Protein AF-A0AAV5ISS2-F1 (afdb_monomer_lite)

Secondary structure (DSSP, 8-state):
--HHHHHHHHHHHHHHHHSGGGS--S--------------PPPP---------PPP----------PPPPPPPPPPPPPPPPPPPPPP-PPPPPPPPPPPPPPPPPPPPP--SSSSHHHHHHHHHHHHHHHH-SB-TT-SGGG--SS-GGGSTTEEEEE-SSSS--EEEEEEE-TT---B-TT--SHHHHTT-TT--EEE--S-B-------

Sequence (212 aa):
MGAFSFFFASFLLFISLNFHPVLCREAADRGGDEVMSTEREAIEIINGGGDTSRAPSPNYPGGCQCTTPPPPPKPTCPPPPPPPPPPKPTCPPPPPPPPPPPPPPPPPPPCSKFENKLLERDYHTIQGFAKKIERDPYGYRKTWTGTNICKYRGFTCEKLPDKTKLNALAAIDFNGANFEGKDLRLDDFLEKLSELAIFHANSNKFTGIDNL

Organism: NCBI:txid152421

Structure (mmCIF, N/CA/C/O backbone):
data_AF-A0AAV5ISS2-F1
#
_entry.id   AF-A0AAV5ISS2-F1
#
loop_
_atom_site.group_PDB
_atom_site.id
_atom_site.type_symbol
_atom_site.label_atom_id
_atom_site.label_alt_id
_atom_site.label_comp_id
_atom_site.label_asym_id
_atom_site.label_entity_id
_atom_site.label_seq_id
_atom_site.pdbx_PDB_ins_code
_atom_site.Cartn_x
_atom_site.Cartn_y
_atom_site.Cartn_z
_atom_site.occupancy
_atom_site.B_iso_or_equiv
_atom_site.auth_seq_id
_atom_site.auth_comp_id
_atom_site.auth_asym_id
_atom_site.auth_atom_id
_atom_site.pdbx_PDB_model_num
ATOM 1 N N . MET A 1 1 ? 51.714 -31.575 -5.208 1.00 58.47 1 MET A N 1
ATOM 2 C CA . MET A 1 1 ? 50.748 -30.546 -4.757 1.00 58.47 1 MET A CA 1
ATOM 3 C C . MET A 1 1 ? 49.316 -30.971 -5.113 1.00 58.47 1 MET A C 1
ATOM 5 O O . MET A 1 1 ? 48.645 -30.276 -5.854 1.00 58.47 1 MET A O 1
ATOM 9 N N . GLY A 1 2 ? 48.858 -32.137 -4.635 1.00 56.97 2 GLY A N 1
ATOM 10 C CA . GLY A 1 2 ? 47.557 -32.703 -5.041 1.00 56.97 2 GLY A CA 1
ATOM 11 C C . GLY A 1 2 ? 46.695 -33.225 -3.890 1.00 56.97 2 GLY A C 1
ATOM 12 O O . GLY A 1 2 ? 45.483 -33.217 -4.005 1.00 56.97 2 GLY A O 1
ATOM 13 N N . ALA A 1 3 ? 47.279 -33.606 -2.749 1.00 55.50 3 ALA A N 1
ATOM 14 C CA . ALA A 1 3 ? 46.511 -34.201 -1.652 1.00 55.50 3 ALA A CA 1
ATOM 15 C C . ALA A 1 3 ? 45.716 -33.177 -0.815 1.00 55.50 3 ALA A C 1
ATOM 17 O O . ALA A 1 3 ? 44.627 -33.490 -0.355 1.00 55.50 3 ALA A O 1
ATOM 18 N N . PHE A 1 4 ? 46.198 -31.936 -0.665 1.00 55.72 4 PHE A N 1
ATOM 19 C CA . PHE A 1 4 ? 45.531 -30.913 0.162 1.00 55.72 4 PHE A CA 1
ATOM 20 C C . PHE A 1 4 ? 44.205 -30.392 -0.422 1.00 55.72 4 PHE A C 1
ATOM 22 O O . PHE A 1 4 ? 43.355 -29.918 0.326 1.00 55.72 4 PHE A O 1
ATOM 29 N N . SER A 1 5 ? 43.996 -30.509 -1.737 1.00 59.00 5 SER A N 1
ATOM 30 C CA . SER A 1 5 ? 42.776 -30.027 -2.400 1.00 59.00 5 SER A CA 1
ATOM 31 C C . SER A 1 5 ? 41.599 -31.005 -2.254 1.00 59.00 5 SER A C 1
ATOM 33 O O . SER A 1 5 ? 40.460 -30.573 -2.084 1.00 59.00 5 SER A O 1
ATOM 35 N N . PHE A 1 6 ? 41.867 -32.316 -2.205 1.00 57.81 6 PHE A N 1
ATOM 36 C CA . PHE A 1 6 ? 40.818 -33.330 -2.043 1.00 57.81 6 PHE A CA 1
ATOM 37 C C . PHE A 1 6 ? 40.210 -33.348 -0.636 1.00 57.81 6 PHE A C 1
ATOM 39 O O . PHE A 1 6 ? 39.004 -33.549 -0.498 1.00 57.81 6 PHE A O 1
ATOM 46 N N . PHE A 1 7 ? 41.002 -33.070 0.406 1.00 58.16 7 PHE A N 1
ATOM 47 C CA . PHE A 1 7 ? 40.474 -32.973 1.771 1.00 58.16 7 PHE A CA 1
ATOM 48 C C . PHE A 1 7 ? 39.546 -31.767 1.951 1.00 58.16 7 PHE A C 1
ATOM 50 O O . PHE A 1 7 ? 38.541 -31.877 2.647 1.00 58.16 7 PHE A O 1
ATOM 57 N N . PHE A 1 8 ? 39.822 -30.647 1.276 1.00 65.44 8 PHE A N 1
ATOM 58 C CA . PHE A 1 8 ? 38.996 -29.442 1.371 1.00 65.44 8 PHE A CA 1
ATOM 59 C C . PHE A 1 8 ? 37.653 -29.598 0.641 1.00 65.44 8 PHE A C 1
ATOM 61 O O . PHE A 1 8 ? 36.611 -29.232 1.178 1.00 65.44 8 PHE A O 1
ATOM 68 N N . ALA A 1 9 ? 37.657 -30.210 -0.549 1.00 65.88 9 ALA A N 1
ATOM 69 C CA . ALA A 1 9 ? 36.431 -30.490 -1.299 1.00 65.88 9 ALA A CA 1
ATOM 70 C C . ALA A 1 9 ? 35.535 -31.520 -0.586 1.00 65.88 9 ALA A C 1
ATOM 72 O O . ALA A 1 9 ? 34.318 -31.349 -0.529 1.00 65.88 9 ALA A O 1
ATOM 73 N N . SER A 1 10 ? 36.141 -32.552 0.014 1.00 65.75 10 SER A N 1
ATOM 74 C CA . SER A 1 10 ? 35.421 -33.566 0.792 1.00 65.75 10 SER A CA 1
ATOM 75 C C . SER A 1 10 ? 34.831 -32.987 2.085 1.00 65.75 10 SER A C 1
ATOM 77 O O . SER A 1 10 ? 33.678 -33.258 2.411 1.00 65.75 10 SER A O 1
ATOM 79 N N . PHE A 1 11 ? 35.568 -32.109 2.778 1.00 71.25 11 PHE A N 1
ATOM 80 C CA . PHE A 1 11 ? 35.097 -31.429 3.988 1.00 71.25 11 PHE A CA 1
ATOM 81 C C . PHE A 1 11 ? 33.920 -30.476 3.715 1.00 71.25 11 PHE A C 1
ATOM 83 O O . PHE A 1 11 ? 32.952 -30.470 4.472 1.00 71.25 11 PHE A O 1
ATOM 90 N N . LEU A 1 12 ? 33.948 -29.729 2.604 1.00 68.12 12 LEU A N 1
ATOM 91 C CA . LEU A 1 12 ? 32.838 -28.851 2.209 1.00 68.12 12 LEU A CA 1
ATOM 92 C C . LEU A 1 12 ? 31.576 -29.639 1.821 1.00 68.12 12 LEU A C 1
ATOM 94 O O . LEU A 1 12 ? 30.483 -29.274 2.247 1.00 68.12 12 LEU A O 1
ATOM 98 N N . LEU A 1 13 ? 31.716 -30.761 1.104 1.00 65.81 13 LEU A N 1
ATOM 99 C CA . LEU A 1 13 ? 30.597 -31.668 0.813 1.00 65.81 13 LEU A CA 1
ATOM 100 C C . LEU A 1 13 ? 30.013 -32.297 2.086 1.00 65.81 13 LEU A C 1
ATOM 102 O O . LEU A 1 13 ? 28.795 -32.408 2.216 1.00 65.81 13 LEU A O 1
ATOM 106 N N . PHE A 1 14 ? 30.862 -32.654 3.054 1.00 70.44 14 PHE A N 1
ATOM 107 C CA . PHE A 1 14 ? 30.415 -33.180 4.344 1.00 70.44 14 PHE A CA 1
ATOM 108 C C . PHE A 1 14 ? 29.625 -32.139 5.149 1.00 70.44 14 PHE A C 1
ATOM 110 O O . PHE A 1 14 ? 28.605 -32.487 5.745 1.00 70.44 14 PHE A O 1
ATOM 117 N N . ILE A 1 15 ? 30.038 -30.865 5.132 1.00 66.81 15 ILE A N 1
ATOM 118 C CA . ILE A 1 15 ? 29.290 -29.779 5.784 1.00 66.81 15 ILE A CA 1
ATOM 119 C C . ILE A 1 15 ? 27.944 -29.552 5.082 1.00 66.81 15 ILE A C 1
ATOM 121 O O . ILE A 1 15 ? 26.914 -29.479 5.752 1.00 66.81 15 ILE A O 1
ATOM 125 N N . SER A 1 16 ? 27.914 -29.518 3.747 1.00 61.25 16 SER A N 1
ATOM 126 C CA . SER A 1 16 ? 26.675 -29.321 2.983 1.00 61.25 16 SER A CA 1
ATOM 127 C C . SER A 1 16 ? 25.665 -30.461 3.142 1.00 61.25 16 SER A C 1
ATOM 129 O O . SER A 1 16 ? 24.471 -30.189 3.119 1.00 61.25 16 SER A O 1
ATOM 131 N N . LEU A 1 17 ? 26.104 -31.709 3.341 1.00 64.88 17 LEU A N 1
ATOM 132 C CA . LEU A 1 17 ? 25.202 -32.857 3.514 1.00 64.88 17 LEU A CA 1
ATOM 133 C C . LEU A 1 17 ? 24.750 -33.074 4.969 1.00 64.88 17 LEU A C 1
ATOM 135 O O . LEU A 1 17 ? 23.643 -33.560 5.185 1.00 64.88 17 LEU A O 1
ATOM 139 N N . ASN A 1 18 ? 25.559 -32.693 5.966 1.00 66.06 18 ASN A N 1
ATOM 140 C CA . ASN A 1 18 ? 25.236 -32.924 7.383 1.00 66.06 18 ASN A CA 1
ATOM 141 C C . ASN A 1 18 ? 24.628 -31.705 8.100 1.00 66.06 18 ASN A C 1
ATOM 143 O O . ASN A 1 18 ? 23.938 -31.892 9.098 1.00 66.06 18 ASN A O 1
ATOM 147 N N . PHE A 1 19 ? 24.833 -30.472 7.610 1.00 58.28 19 PHE A N 1
ATOM 148 C CA . PHE A 1 19 ? 24.288 -29.257 8.244 1.00 58.28 19 PHE A CA 1
ATOM 149 C C . PHE A 1 19 ? 23.052 -28.663 7.542 1.00 58.28 19 PHE A C 1
ATOM 151 O O . PHE A 1 19 ? 22.417 -27.775 8.107 1.00 58.28 19 PHE A O 1
ATOM 158 N N . HIS A 1 20 ? 22.640 -29.167 6.370 1.00 53.16 20 HIS A N 1
ATOM 159 C CA . HIS A 1 20 ? 21.382 -28.742 5.729 1.00 53.16 20 HIS A CA 1
ATOM 160 C C . HIS A 1 20 ? 20.065 -29.295 6.316 1.00 53.16 20 HIS A C 1
ATOM 162 O O . HIS A 1 20 ? 19.043 -28.656 6.076 1.00 53.16 20 HIS A O 1
ATOM 168 N N . PRO A 1 21 ? 19.990 -30.395 7.099 1.00 51.97 21 PRO A N 1
ATOM 169 C CA . PRO A 1 21 ? 18.697 -30.827 7.630 1.00 51.97 21 PRO A CA 1
ATOM 170 C C . PRO A 1 21 ? 18.275 -30.063 8.899 1.00 51.97 21 PRO A C 1
ATOM 172 O O . PRO A 1 21 ? 17.206 -30.336 9.435 1.00 51.97 21 PRO A O 1
ATOM 175 N N . VAL A 1 22 ? 19.071 -29.101 9.389 1.00 52.81 22 VAL A N 1
ATOM 176 C CA . VAL A 1 22 ? 18.795 -28.385 10.653 1.00 52.81 22 VAL A CA 1
ATOM 177 C C . VAL A 1 22 ? 17.954 -27.111 10.459 1.00 52.81 22 VAL A C 1
ATOM 179 O O . VAL A 1 22 ? 17.371 -26.623 11.419 1.00 52.81 22 VAL A O 1
ATOM 182 N N . LEU A 1 23 ? 17.792 -26.602 9.231 1.00 51.31 23 LEU A N 1
ATOM 183 C CA . LEU A 1 23 ? 16.931 -25.434 8.957 1.00 51.31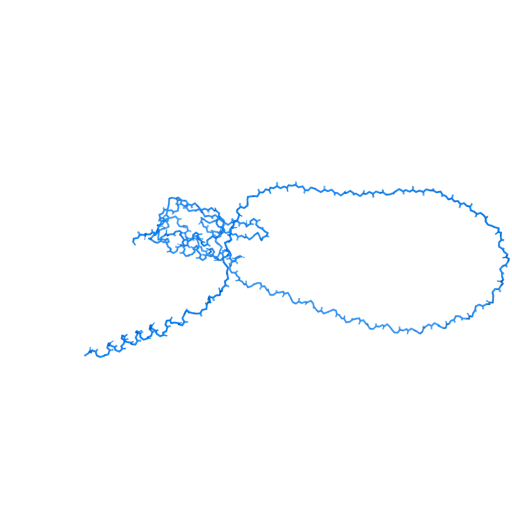 23 LEU A CA 1
ATOM 184 C C . LEU A 1 23 ? 15.532 -25.784 8.420 1.00 51.31 23 LEU A C 1
ATOM 186 O O . LEU A 1 23 ? 14.742 -24.883 8.151 1.00 51.31 23 LEU A O 1
ATOM 190 N N . CYS A 1 24 ? 15.182 -27.069 8.314 1.00 53.53 24 CYS A N 1
ATOM 191 C CA . CYS A 1 24 ? 13.845 -27.500 7.897 1.00 53.53 24 CYS A CA 1
ATOM 192 C C . CYS A 1 24 ? 13.215 -28.467 8.907 1.00 53.53 24 CYS A C 1
ATOM 194 O O . CYS A 1 24 ? 13.082 -29.659 8.628 1.00 53.53 24 CYS A O 1
ATOM 196 N N . ARG A 1 25 ? 12.788 -27.960 10.073 1.00 46.19 25 ARG A N 1
ATOM 197 C CA . ARG A 1 25 ? 11.718 -28.599 10.859 1.00 46.19 25 ARG A CA 1
ATOM 198 C C . ARG A 1 25 ? 11.093 -27.663 11.900 1.00 46.19 25 ARG A C 1
ATOM 200 O O . ARG A 1 25 ? 11.656 -27.489 12.966 1.00 46.19 25 ARG A O 1
ATOM 207 N N . GLU A 1 26 ? 9.932 -27.110 11.548 1.00 38.94 26 GLU A N 1
ATOM 208 C CA . GLU A 1 26 ? 8.733 -26.801 12.365 1.00 38.94 26 GLU A CA 1
ATOM 209 C C . GLU A 1 26 ? 7.842 -25.897 11.484 1.00 38.94 26 GLU A C 1
ATOM 211 O O . GLU A 1 26 ? 8.312 -24.881 10.995 1.00 38.94 26 GLU A O 1
ATOM 216 N N . ALA A 1 27 ? 6.593 -26.188 11.128 1.00 38.41 27 ALA A N 1
ATOM 217 C CA . ALA A 1 27 ? 5.666 -27.234 11.518 1.00 38.41 27 ALA A CA 1
ATOM 218 C C . ALA A 1 27 ? 4.758 -27.567 10.316 1.00 38.41 27 ALA A C 1
ATOM 220 O O . ALA A 1 27 ? 4.212 -26.673 9.676 1.00 38.41 27 ALA A O 1
ATOM 221 N N . ALA A 1 28 ? 4.586 -28.857 10.027 1.00 43.19 28 ALA A N 1
ATOM 222 C CA . ALA A 1 28 ? 3.391 -29.339 9.351 1.00 43.19 28 ALA A CA 1
ATOM 223 C C . ALA A 1 28 ? 2.385 -29.655 10.460 1.00 43.19 28 ALA A C 1
ATOM 225 O O . ALA A 1 28 ? 2.498 -30.704 11.096 1.00 43.19 28 ALA A O 1
ATOM 226 N N . ASP A 1 29 ? 1.459 -28.734 10.722 1.00 34.91 29 ASP A N 1
ATOM 227 C CA . ASP A 1 29 ? 0.248 -29.045 11.474 1.00 34.91 29 ASP A CA 1
ATOM 228 C C . ASP A 1 29 ? -0.949 -29.077 10.526 1.00 34.91 29 ASP A C 1
ATOM 230 O O . ASP A 1 29 ? -1.061 -28.297 9.580 1.00 34.91 29 ASP A O 1
ATOM 234 N N . ARG A 1 30 ? -1.789 -30.079 10.755 1.00 46.88 30 ARG A N 1
ATOM 235 C CA . ARG A 1 30 ? -2.971 -30.413 9.973 1.00 46.88 30 ARG A CA 1
ATOM 236 C C . ARG A 1 30 ? -4.045 -29.357 10.192 1.00 46.88 30 ARG A C 1
ATOM 238 O O . ARG A 1 30 ? -4.368 -29.059 11.335 1.00 46.88 30 ARG A O 1
ATOM 245 N N . GLY A 1 31 ? -4.743 -28.968 9.131 1.00 35.03 31 GLY A N 1
ATOM 246 C CA . GLY A 1 31 ? -6.093 -28.442 9.304 1.00 35.03 31 GLY A CA 1
ATOM 247 C C . GLY A 1 31 ? -6.616 -27.642 8.129 1.00 35.03 31 GLY A C 1
ATOM 248 O O . GLY A 1 31 ? -6.282 -26.476 8.012 1.00 35.03 31 GLY A O 1
ATOM 249 N N . GLY A 1 32 ? -7.484 -28.281 7.341 1.00 36.09 32 GLY A N 1
ATOM 250 C CA . GLY A 1 32 ? -8.638 -27.643 6.706 1.00 36.09 32 GLY A CA 1
ATOM 251 C C . GLY A 1 32 ? -8.367 -26.716 5.526 1.00 36.09 32 GLY A C 1
ATOM 252 O O . GLY A 1 32 ? -7.914 -25.592 5.695 1.00 36.09 32 GLY A O 1
ATOM 253 N N . ASP A 1 33 ? -8.782 -27.166 4.341 1.00 44.94 33 ASP A N 1
ATOM 254 C CA . ASP A 1 33 ? -9.336 -26.273 3.324 1.00 44.94 33 ASP A CA 1
ATOM 255 C C . ASP A 1 33 ? -10.364 -25.343 3.983 1.00 44.94 33 ASP A C 1
ATOM 257 O O . ASP A 1 33 ? -11.455 -25.775 4.355 1.00 44.94 33 ASP A O 1
ATOM 261 N N . GLU A 1 34 ? -10.033 -24.065 4.102 1.00 43.44 34 GLU A N 1
ATOM 262 C CA . GLU A 1 34 ? -11.036 -23.016 4.191 1.00 43.44 34 GLU A CA 1
ATOM 263 C C . GLU A 1 34 ? -10.790 -22.088 3.010 1.00 43.44 34 GLU A C 1
ATOM 265 O O . GLU A 1 34 ? -10.044 -21.110 3.061 1.00 43.44 34 GLU A O 1
ATOM 270 N N . VAL A 1 35 ? -11.401 -22.467 1.888 1.00 44.59 35 VAL A N 1
ATOM 271 C CA . VAL A 1 35 ? -11.701 -21.546 0.800 1.00 44.59 35 VAL A CA 1
ATOM 272 C C . VAL A 1 35 ? -12.549 -20.443 1.421 1.00 44.59 35 VAL A C 1
ATOM 274 O O . VAL A 1 35 ? -13.769 -20.563 1.527 1.00 44.59 35 VAL A O 1
ATOM 277 N N . MET A 1 36 ? -11.902 -19.368 1.868 1.00 42.19 36 MET A N 1
ATOM 278 C CA . MET A 1 36 ? -12.593 -18.124 2.157 1.00 42.19 36 MET A CA 1
ATOM 279 C C . MET A 1 36 ? -13.025 -17.544 0.818 1.00 42.19 36 MET A C 1
ATOM 281 O O . MET A 1 36 ? -12.330 -16.751 0.187 1.00 42.19 36 MET A O 1
ATOM 285 N N . SER A 1 37 ? -14.176 -18.028 0.356 1.00 45.44 37 SER A N 1
ATOM 286 C CA . SER A 1 37 ? -14.992 -17.362 -0.642 1.00 45.44 37 SER A CA 1
ATOM 287 C C . SER A 1 37 ? -15.332 -15.993 -0.068 1.00 45.44 37 SER A C 1
ATOM 289 O O . SER A 1 37 ? -16.239 -15.858 0.751 1.00 45.44 37 SER A O 1
ATOM 291 N N . THR A 1 38 ? -14.546 -14.980 -0.421 1.00 44.00 38 THR A N 1
ATOM 292 C CA . THR A 1 38 ? -14.888 -13.593 -0.128 1.00 44.00 38 THR A CA 1
ATOM 293 C C . THR A 1 38 ? -16.068 -13.234 -1.024 1.00 44.00 38 THR A C 1
ATOM 295 O O . THR A 1 38 ? -15.890 -12.747 -2.142 1.00 44.00 38 THR A O 1
ATOM 298 N N . GLU A 1 39 ? -17.282 -13.538 -0.565 1.00 57.16 39 GLU A N 1
ATOM 299 C CA . GLU A 1 39 ? -18.504 -13.006 -1.157 1.00 57.16 39 GLU A CA 1
ATOM 300 C C . GLU A 1 39 ? -18.407 -11.479 -1.132 1.00 57.16 39 GLU A C 1
ATOM 302 O O . GLU A 1 39 ? -18.360 -10.829 -0.086 1.00 57.16 39 GLU A O 1
ATOM 307 N N . ARG A 1 40 ? -18.274 -10.902 -2.328 1.00 55.94 40 ARG A N 1
ATOM 308 C CA . ARG A 1 40 ? -18.302 -9.460 -2.546 1.00 55.94 40 ARG A CA 1
ATOM 309 C C . ARG A 1 40 ? -19.756 -9.008 -2.465 1.00 55.94 40 ARG A C 1
ATOM 311 O O . ARG A 1 40 ? -20.434 -8.936 -3.484 1.00 55.94 40 ARG A O 1
ATOM 318 N N . GLU A 1 41 ? -20.219 -8.707 -1.262 1.00 55.97 41 GLU A N 1
ATOM 319 C CA . GLU A 1 41 ? -21.540 -8.120 -1.036 1.00 55.97 41 GLU A CA 1
ATOM 320 C C . GLU A 1 41 ? -21.504 -6.609 -1.329 1.00 55.97 41 GLU A C 1
ATOM 322 O O . GLU A 1 41 ? -20.739 -5.848 -0.728 1.00 55.97 41 GLU A O 1
ATOM 327 N N . ALA A 1 42 ? -22.320 -6.169 -2.290 1.00 48.97 42 ALA A N 1
ATOM 328 C CA . ALA A 1 42 ? -22.551 -4.757 -2.581 1.00 48.97 42 ALA A CA 1
ATOM 329 C C . ALA A 1 42 ? -23.570 -4.171 -1.584 1.00 48.97 42 ALA A C 1
ATOM 331 O O . ALA A 1 42 ? -24.541 -4.823 -1.218 1.00 48.97 42 ALA A O 1
ATOM 332 N N . ILE A 1 43 ? -23.347 -2.931 -1.137 1.00 60.66 43 ILE A N 1
ATOM 333 C CA . ILE A 1 43 ? -24.106 -2.296 -0.046 1.00 60.66 43 ILE A CA 1
ATOM 334 C C . ILE A 1 43 ? -25.513 -1.866 -0.495 1.00 60.66 43 ILE A C 1
ATOM 336 O O . ILE A 1 43 ? -25.656 -1.091 -1.440 1.00 60.66 43 ILE A O 1
ATOM 340 N N . GLU A 1 44 ? -26.527 -2.263 0.280 1.00 50.22 44 GLU A N 1
ATOM 341 C CA . GLU A 1 44 ? -27.891 -1.721 0.261 1.00 50.22 44 GLU A CA 1
ATOM 342 C C . GLU A 1 44 ? -28.091 -0.780 1.473 1.00 50.22 44 GLU A C 1
ATOM 344 O O . GLU A 1 44 ? -27.716 -1.112 2.600 1.00 50.22 44 GLU A O 1
ATOM 349 N N . ILE A 1 45 ? -28.634 0.427 1.263 1.00 47.91 45 ILE A N 1
ATOM 350 C CA . ILE A 1 45 ? -28.833 1.444 2.317 1.00 47.91 45 ILE A CA 1
ATOM 351 C C . ILE A 1 45 ? -30.323 1.530 2.666 1.00 47.91 45 ILE A C 1
ATOM 353 O O . ILE A 1 45 ? -31.126 1.907 1.814 1.00 47.91 45 ILE A O 1
ATOM 357 N N . ILE A 1 46 ? -30.685 1.280 3.931 1.00 54.28 46 ILE A N 1
ATOM 358 C CA . ILE A 1 46 ? -32.042 1.510 4.458 1.00 54.28 46 ILE A CA 1
ATOM 359 C C . ILE A 1 46 ? -31.981 2.483 5.646 1.00 54.28 46 ILE A C 1
ATOM 361 O O . ILE A 1 46 ? -31.343 2.214 6.661 1.00 54.28 46 ILE A O 1
ATOM 365 N N . ASN A 1 47 ? -32.672 3.619 5.511 1.00 56.28 47 ASN A N 1
ATOM 366 C CA . ASN A 1 47 ? -32.921 4.605 6.567 1.00 56.28 47 ASN A CA 1
ATOM 367 C C . ASN A 1 47 ? -34.278 4.344 7.255 1.00 56.28 47 ASN A C 1
ATOM 369 O O . ASN A 1 47 ? -35.275 4.133 6.570 1.00 56.28 47 ASN A O 1
ATOM 373 N N . GLY A 1 48 ? -34.341 4.486 8.583 1.00 42.44 48 GLY A N 1
ATOM 374 C CA . GLY A 1 48 ? -35.581 4.627 9.374 1.00 42.44 48 GLY A CA 1
ATOM 375 C C . GLY A 1 48 ? -35.280 4.450 10.870 1.00 42.44 48 GLY A C 1
ATOM 376 O O . GLY A 1 48 ? -34.605 3.498 11.233 1.00 42.44 48 GLY A O 1
ATOM 377 N N . GLY A 1 49 ? -35.629 5.329 11.814 1.00 43.75 49 GLY A N 1
ATOM 378 C CA . GLY A 1 49 ? -36.767 6.250 11.914 1.00 43.75 49 GLY A CA 1
ATOM 379 C C . GLY A 1 49 ? -37.663 5.764 13.068 1.00 43.75 49 GLY A C 1
ATOM 380 O O . GLY A 1 49 ? -38.293 4.725 12.927 1.00 43.75 49 GLY A O 1
ATOM 381 N N . GLY A 1 50 ? -37.635 6.440 14.226 1.00 52.81 50 GLY A N 1
ATOM 382 C CA . GLY A 1 50 ? -38.234 5.968 15.489 1.00 52.81 50 GLY A CA 1
ATOM 383 C C . GLY A 1 50 ? -39.699 6.351 15.736 1.00 52.81 50 GLY A C 1
ATOM 384 O O . GLY A 1 50 ? -40.271 7.130 14.983 1.00 52.81 50 GLY A O 1
ATOM 385 N N . ASP A 1 51 ? -40.270 5.847 16.838 1.00 42.03 51 ASP A N 1
ATOM 386 C CA . ASP A 1 51 ? -41.501 6.363 17.458 1.00 42.03 51 ASP A CA 1
ATOM 387 C C . ASP A 1 51 ? -41.550 5.983 18.955 1.00 42.03 51 ASP A C 1
ATOM 389 O O . ASP A 1 51 ? -41.301 4.839 19.341 1.00 42.03 51 ASP A O 1
ATOM 393 N N . THR A 1 52 ? -41.850 6.964 19.806 1.00 53.00 52 THR A N 1
ATOM 394 C CA . THR A 1 52 ? -42.117 6.810 21.239 1.00 53.00 52 THR A CA 1
ATOM 395 C C . THR A 1 52 ? -43.535 7.292 21.504 1.00 53.00 52 THR A C 1
ATOM 397 O O . THR A 1 52 ? -43.788 8.494 21.456 1.00 53.00 52 THR A O 1
ATOM 400 N N . SER A 1 53 ? -44.440 6.388 21.870 1.00 48.44 53 SER A N 1
ATOM 401 C CA . SER A 1 53 ? -45.807 6.750 22.251 1.00 48.44 53 SER A CA 1
ATOM 402 C C . SER A 1 53 ? -46.180 6.134 23.606 1.00 48.44 53 SER A C 1
ATOM 404 O O . SER A 1 53 ? -46.157 4.920 23.790 1.00 48.44 53 SER A O 1
ATOM 406 N N . ARG A 1 54 ? -46.498 7.006 24.576 1.00 51.47 54 ARG A N 1
ATOM 407 C CA . ARG A 1 54 ? -46.929 6.715 25.957 1.00 51.47 54 ARG A CA 1
ATOM 408 C C . ARG A 1 54 ? -48.442 6.929 26.068 1.00 51.47 54 ARG A C 1
ATOM 410 O O . ARG A 1 54 ? -48.927 7.985 25.678 1.00 51.47 54 ARG A O 1
ATOM 417 N N . ALA A 1 55 ? -49.171 5.971 26.641 1.00 43.81 55 ALA A N 1
ATOM 418 C CA . ALA A 1 55 ? -50.617 6.067 26.885 1.00 43.81 55 ALA A CA 1
ATOM 419 C C . ALA A 1 55 ? -50.943 6.483 28.344 1.00 43.81 55 ALA A C 1
ATOM 421 O O . ALA A 1 55 ? -50.212 6.073 29.253 1.00 43.81 55 ALA A O 1
ATOM 422 N N . PRO A 1 56 ? -52.022 7.255 28.607 1.00 52.72 56 PRO A N 1
ATOM 423 C CA . PRO A 1 56 ? -52.511 7.555 29.958 1.00 52.72 56 PRO A CA 1
ATOM 424 C C . PRO A 1 56 ? -53.747 6.716 30.355 1.00 52.72 56 PRO A C 1
ATOM 426 O O . PRO A 1 56 ? -54.489 6.248 29.494 1.00 52.72 56 PRO A O 1
ATOM 429 N N . SER A 1 57 ? -53.990 6.563 31.666 1.00 44.69 57 SER A N 1
ATOM 430 C CA . SER A 1 57 ? -55.137 5.828 32.242 1.00 44.69 57 SER A CA 1
ATOM 431 C C . SER A 1 57 ? -56.120 6.764 32.983 1.00 44.69 57 SER A C 1
ATOM 433 O O . SER A 1 57 ? -55.652 7.752 33.560 1.00 44.69 57 SER A O 1
ATOM 435 N N . PRO A 1 58 ? -57.448 6.497 32.994 1.00 52.78 58 PRO A N 1
ATOM 436 C CA . PRO A 1 58 ? -58.477 7.428 33.466 1.00 52.78 58 PRO A CA 1
ATOM 437 C C . PRO A 1 58 ? -58.927 7.220 34.927 1.00 52.78 58 PRO A C 1
ATOM 439 O O . PRO A 1 58 ? -58.721 6.177 35.542 1.00 52.78 58 PRO A O 1
ATOM 442 N N . ASN A 1 59 ? -59.587 8.259 35.442 1.00 49.88 59 ASN A N 1
ATOM 443 C CA . ASN A 1 59 ? -60.060 8.475 36.813 1.00 49.88 59 ASN A CA 1
ATOM 444 C C . ASN A 1 59 ? -61.522 7.998 37.003 1.00 49.88 59 ASN A C 1
ATOM 446 O O . ASN A 1 59 ? -62.327 8.177 36.090 1.00 49.88 59 ASN A O 1
ATOM 450 N N . TYR A 1 60 ? -61.894 7.481 38.184 1.00 46.47 60 TYR A N 1
ATOM 451 C CA . TYR A 1 60 ? -63.288 7.153 38.547 1.00 46.47 60 TYR A CA 1
ATOM 452 C C . TYR A 1 60 ? -63.679 7.734 39.923 1.00 46.47 60 TYR A C 1
ATOM 454 O O . TYR A 1 60 ? -62.900 7.607 40.868 1.00 46.47 60 TYR A O 1
ATOM 462 N N . PRO A 1 61 ? -64.883 8.332 40.067 1.00 52.12 61 PRO A N 1
ATOM 463 C CA . PRO A 1 61 ? -65.407 8.853 41.329 1.00 52.12 61 PRO A CA 1
ATOM 464 C C . PRO A 1 61 ? -66.506 7.962 41.944 1.00 52.12 61 PRO A C 1
ATOM 466 O O . PRO A 1 61 ? -67.178 7.211 41.241 1.00 52.12 61 PRO A O 1
ATOM 469 N N . GLY A 1 62 ? -66.779 8.165 43.239 1.00 44.75 62 GLY A N 1
ATOM 470 C CA . GLY A 1 62 ? -68.087 7.874 43.849 1.00 44.75 62 GLY A CA 1
ATOM 471 C C . GLY A 1 62 ? -68.055 6.899 45.025 1.00 44.75 62 GLY A C 1
ATOM 472 O O . GLY A 1 62 ? -67.740 5.727 44.863 1.00 44.75 62 GLY A O 1
ATOM 473 N N . GLY A 1 63 ? -68.398 7.402 46.214 1.00 50.31 63 GLY A N 1
ATOM 474 C CA . GLY A 1 63 ? -68.415 6.667 47.479 1.00 50.31 63 GLY A CA 1
ATOM 475 C C . GLY A 1 63 ? -69.770 6.055 47.844 1.00 50.31 63 GLY A C 1
ATOM 476 O O . GLY A 1 63 ? -70.788 6.310 47.208 1.00 50.31 63 GLY A O 1
ATOM 477 N N . CYS A 1 64 ? -69.773 5.279 48.928 1.00 42.00 64 CYS A N 1
ATOM 478 C CA . CYS A 1 64 ? -70.962 4.804 49.636 1.00 42.00 64 CYS A CA 1
ATOM 479 C C . CYS A 1 64 ? -70.729 4.996 51.143 1.00 42.00 64 CYS A C 1
ATOM 481 O O . CYS A 1 64 ? -69.732 4.517 51.683 1.00 42.00 64 CYS A O 1
ATOM 483 N N . GLN A 1 65 ? -71.619 5.737 51.807 1.00 48.50 65 GLN A N 1
ATOM 484 C CA . GLN A 1 65 ? -71.596 5.964 53.253 1.00 48.50 65 GLN A CA 1
ATOM 485 C C . GLN A 1 65 ? -72.514 4.955 53.951 1.00 48.50 65 GLN A C 1
ATOM 487 O O . GLN A 1 65 ? -73.701 4.888 53.644 1.00 48.50 65 GLN A O 1
ATOM 492 N N . CYS A 1 66 ? -71.980 4.228 54.932 1.00 43.81 66 CYS A N 1
ATOM 493 C CA . CYS A 1 66 ? -72.756 3.451 55.896 1.00 43.81 66 CYS A CA 1
ATOM 494 C C . CYS A 1 66 ? -72.593 4.099 57.275 1.00 43.81 66 CYS A C 1
ATOM 496 O O . CYS A 1 66 ? -71.473 4.242 57.761 1.00 43.81 66 CYS A O 1
ATOM 498 N N . THR A 1 67 ? -73.693 4.496 57.914 1.00 48.91 67 THR A N 1
ATOM 499 C CA . THR A 1 67 ? -73.692 4.980 59.302 1.00 48.91 67 THR A CA 1
ATOM 500 C C . THR A 1 67 ? -73.925 3.814 60.260 1.00 48.91 67 THR A C 1
ATOM 502 O O . THR A 1 67 ? -74.938 3.125 60.151 1.00 48.91 67 THR A O 1
ATOM 505 N N . THR A 1 68 ? -73.014 3.604 61.211 1.00 52.47 68 THR A N 1
ATOM 506 C CA . THR A 1 68 ? -73.138 2.612 62.295 1.00 52.47 68 THR A CA 1
ATOM 507 C C . THR A 1 68 ? -73.569 3.262 63.622 1.00 52.47 68 THR A C 1
ATOM 509 O O . THR A 1 68 ? -73.273 4.440 63.830 1.00 52.47 68 THR A O 1
ATOM 512 N N . PRO A 1 69 ? -74.242 2.526 64.536 1.00 59.81 69 PRO A N 1
ATOM 513 C CA . PRO A 1 69 ? -74.755 3.056 65.806 1.00 59.81 69 PRO A CA 1
ATOM 514 C C . PRO A 1 69 ? -73.635 3.352 66.824 1.00 59.81 69 PRO A C 1
ATOM 516 O O . PRO A 1 69 ? -72.515 2.859 66.657 1.00 59.81 69 PRO A O 1
ATOM 519 N N . PRO A 1 70 ? -73.909 4.136 67.890 1.00 65.19 70 PRO A N 1
ATOM 520 C CA . PRO A 1 70 ? -72.877 4.566 68.827 1.00 65.19 70 PRO A CA 1
ATOM 521 C C . PRO A 1 70 ? -72.354 3.403 69.691 1.00 65.19 70 PRO A C 1
ATOM 523 O O . PRO A 1 70 ? -73.144 2.570 70.147 1.00 65.19 70 PRO A O 1
ATOM 526 N N . PRO A 1 71 ? -71.033 3.340 69.943 1.00 66.25 71 PRO A N 1
ATOM 527 C CA . PRO A 1 71 ? -70.428 2.277 70.733 1.00 66.25 71 PRO A CA 1
ATOM 528 C C . PRO A 1 71 ? -70.664 2.467 72.245 1.00 66.25 71 PRO A C 1
ATOM 530 O O . PRO A 1 71 ? -70.812 3.599 72.713 1.00 66.25 71 PRO A O 1
ATOM 533 N N . PRO A 1 72 ? -70.661 1.371 73.027 1.00 66.62 72 PRO A N 1
ATOM 534 C CA . PRO A 1 72 ? -70.806 1.422 74.480 1.00 66.62 72 PRO A CA 1
ATOM 535 C C . PRO A 1 72 ? -69.586 2.067 75.172 1.00 66.62 72 PRO A C 1
ATOM 537 O O . PRO A 1 72 ? -68.502 2.137 74.580 1.00 66.62 72 PRO A O 1
ATOM 540 N N . PRO A 1 73 ? -69.725 2.520 76.437 1.00 69.31 73 PRO A N 1
ATOM 541 C CA . PRO A 1 73 ? -68.647 3.184 77.166 1.00 69.31 73 PRO A CA 1
ATOM 542 C C . PRO A 1 73 ? -67.437 2.266 77.357 1.00 69.31 73 PRO A C 1
ATOM 544 O O . PRO A 1 73 ? -67.564 1.107 77.754 1.00 69.31 73 PRO A O 1
ATOM 547 N N . LYS A 1 74 ? -66.249 2.806 77.078 1.00 67.12 74 LYS A N 1
ATOM 548 C CA . LYS A 1 74 ? -64.981 2.076 77.132 1.00 67.12 74 LYS A CA 1
ATOM 549 C C . LYS A 1 74 ? -64.566 1.821 78.595 1.00 67.12 74 LYS A C 1
ATOM 551 O O . LYS A 1 74 ? -64.582 2.772 79.378 1.00 67.12 74 LYS A O 1
ATOM 556 N N . PRO A 1 75 ? -64.148 0.598 78.972 1.00 70.12 75 PRO A N 1
ATOM 557 C CA . PRO A 1 75 ? -63.569 0.337 80.288 1.00 70.12 75 PRO A CA 1
ATOM 558 C C . PRO A 1 75 ? -62.295 1.162 80.495 1.00 70.12 75 PRO A C 1
ATOM 560 O O . PRO A 1 75 ? -61.491 1.314 79.570 1.00 70.12 75 PRO A O 1
ATOM 563 N N . THR A 1 76 ? -62.091 1.684 81.702 1.00 70.19 76 THR A N 1
ATOM 564 C CA . THR A 1 76 ? -60.860 2.387 82.074 1.00 70.19 76 THR A CA 1
ATOM 565 C C . THR A 1 76 ? -59.708 1.395 82.210 1.00 70.19 76 THR A C 1
ATOM 567 O O . THR A 1 76 ? -59.742 0.476 83.026 1.00 70.19 76 THR A O 1
ATOM 570 N N . CYS A 1 77 ? -58.676 1.578 81.385 1.00 63.81 77 CYS A N 1
ATOM 571 C CA . CYS A 1 77 ? -57.454 0.785 81.455 1.00 63.81 77 CYS A CA 1
ATOM 572 C C . CYS A 1 77 ? -56.657 1.130 82.727 1.00 63.81 77 CYS A C 1
ATOM 574 O O . CYS A 1 77 ? -56.603 2.305 83.102 1.00 63.81 77 CYS A O 1
ATOM 576 N N . PRO A 1 78 ? -55.985 0.153 83.363 1.00 75.62 78 PRO A N 1
ATOM 577 C CA . PRO A 1 78 ? -54.990 0.447 84.387 1.00 75.62 78 PRO A CA 1
ATOM 578 C C . PRO A 1 78 ? -53.836 1.277 83.793 1.00 75.62 78 PRO A C 1
ATOM 580 O O . PRO A 1 78 ? -53.581 1.202 82.584 1.00 75.62 78 PRO A O 1
ATOM 583 N N . PRO A 1 79 ? -53.137 2.077 84.617 1.00 78.31 79 PRO A N 1
ATOM 584 C CA . PRO A 1 79 ? -52.023 2.886 84.147 1.00 78.31 79 PRO A CA 1
ATOM 585 C C . PRO A 1 79 ? -50.910 1.995 83.570 1.00 78.31 79 PRO A C 1
ATOM 587 O O . PRO A 1 79 ? -50.653 0.911 84.104 1.00 78.31 79 PRO A O 1
ATOM 590 N N . PRO A 1 80 ? -50.250 2.425 82.480 1.00 76.94 80 PRO A N 1
ATOM 591 C CA . PRO A 1 80 ? -49.170 1.659 81.879 1.00 76.94 80 PRO A CA 1
ATOM 592 C C . PRO A 1 80 ? -47.979 1.550 82.846 1.00 76.94 80 PRO A C 1
ATOM 594 O O . PRO A 1 80 ? -47.744 2.465 83.642 1.00 76.94 80 PRO A O 1
ATOM 597 N N . PRO A 1 81 ? -47.207 0.452 82.779 1.00 79.06 81 PRO A N 1
ATOM 598 C CA . PRO A 1 81 ? -45.969 0.338 83.534 1.00 79.06 81 PRO A CA 1
ATOM 599 C C . PRO A 1 81 ? -44.981 1.443 83.119 1.00 79.06 81 PRO A C 1
ATOM 601 O O . PRO A 1 81 ? -45.037 1.927 81.982 1.00 79.06 81 PRO A O 1
ATOM 604 N N . PRO A 1 82 ? -44.070 1.850 84.019 1.00 81.56 82 PRO A N 1
ATOM 605 C CA . PRO A 1 82 ? -43.061 2.848 83.698 1.00 81.56 82 PRO A CA 1
ATOM 606 C C . PRO A 1 82 ? -42.193 2.387 82.514 1.00 81.56 82 PRO A C 1
ATOM 608 O O . PRO A 1 82 ? -41.922 1.188 82.379 1.00 81.56 82 PRO A O 1
ATOM 611 N N . PRO A 1 83 ? -41.755 3.318 81.648 1.00 80.94 83 PRO A N 1
ATOM 612 C CA . PRO A 1 83 ? -40.931 2.979 80.500 1.00 80.94 83 PRO A CA 1
ATOM 613 C C . PRO A 1 83 ? -39.591 2.375 80.948 1.00 80.94 83 PRO A C 1
ATOM 615 O O . PRO A 1 83 ? -39.056 2.763 81.993 1.00 80.94 83 PRO A O 1
ATOM 618 N N . PRO A 1 84 ? -39.027 1.437 80.167 1.00 80.81 84 PRO A N 1
ATOM 619 C CA . PRO A 1 84 ? -37.706 0.901 80.449 1.00 80.81 84 PRO A CA 1
ATOM 620 C C . PRO A 1 84 ? -36.652 2.021 80.402 1.00 80.81 84 PRO A C 1
ATOM 622 O O . PRO A 1 84 ? -36.819 3.000 79.666 1.00 80.81 84 PRO A O 1
ATOM 625 N N . PRO A 1 85 ? -35.555 1.891 81.169 1.00 81.25 85 PRO A N 1
ATOM 626 C CA . PRO A 1 85 ? -34.465 2.853 81.125 1.00 81.25 85 PRO A CA 1
ATOM 627 C C . PRO A 1 85 ? -33.887 2.954 79.703 1.00 81.25 85 PRO A C 1
ATOM 629 O O . PRO A 1 85 ? -33.872 1.956 78.973 1.00 81.25 85 PRO A O 1
ATOM 632 N N . PRO A 1 86 ? -33.404 4.142 79.297 1.00 81.00 86 PRO A N 1
ATOM 633 C CA . PRO A 1 86 ? -32.852 4.339 77.966 1.00 81.00 86 PRO A CA 1
ATOM 634 C C . PRO A 1 86 ? -31.672 3.384 77.716 1.00 81.00 86 PRO A C 1
ATOM 636 O O . PRO A 1 86 ? -30.883 3.130 78.636 1.00 81.00 86 PRO A O 1
ATOM 639 N N . PRO A 1 87 ? -31.521 2.860 76.484 1.00 78.00 87 PRO A N 1
ATOM 640 C CA . PRO A 1 87 ? -30.363 2.057 76.120 1.00 78.00 87 PRO A CA 1
ATOM 641 C C . PRO A 1 87 ? -29.080 2.841 76.396 1.00 78.00 87 PRO A C 1
ATOM 643 O O . PRO A 1 87 ? -29.000 4.039 76.112 1.00 78.00 87 PRO A O 1
ATOM 646 N N . LYS A 1 88 ? -28.056 2.169 76.932 1.00 78.25 88 LYS A N 1
ATOM 647 C CA . LYS A 1 88 ? -26.722 2.772 77.039 1.00 78.25 88 LYS A CA 1
ATOM 648 C C . LYS A 1 88 ? -26.253 3.192 75.636 1.00 78.25 88 LYS A C 1
ATOM 650 O O . LYS A 1 88 ? -26.456 2.410 74.705 1.00 78.25 88 LYS A O 1
ATOM 655 N N . PRO A 1 89 ? -25.607 4.362 75.472 1.00 78.50 89 PRO A N 1
ATOM 656 C CA . PRO A 1 89 ? -25.029 4.753 74.194 1.00 78.50 89 PRO A CA 1
ATOM 657 C C . PRO A 1 89 ? -24.046 3.676 73.732 1.00 78.50 89 PRO A C 1
ATOM 659 O O . PRO A 1 89 ? -23.034 3.425 74.387 1.00 78.50 89 PRO A O 1
ATOM 662 N N . THR A 1 90 ? -24.362 2.999 72.633 1.00 75.62 90 THR A N 1
ATOM 663 C CA . THR A 1 90 ? -23.419 2.095 71.980 1.00 75.62 90 THR A CA 1
ATOM 664 C C . THR A 1 90 ? -22.380 2.940 71.265 1.00 75.62 90 THR A C 1
ATOM 666 O O . THR A 1 90 ? -22.738 3.856 70.521 1.00 75.62 90 THR A O 1
ATOM 669 N N . CYS A 1 91 ? -21.099 2.644 71.485 1.00 74.81 91 CYS A N 1
ATOM 670 C CA . CYS A 1 91 ? -20.018 3.279 70.744 1.00 74.81 91 CYS A CA 1
ATOM 671 C C . CYS A 1 91 ? -20.268 3.127 69.233 1.00 74.81 91 CYS A C 1
ATOM 673 O O . CYS A 1 91 ? -20.668 2.040 68.800 1.00 74.81 91 CYS A O 1
ATOM 675 N N . PRO A 1 92 ? -20.047 4.179 68.428 1.00 82.38 92 PRO A N 1
ATOM 676 C CA . PRO A 1 92 ? -20.138 4.047 66.985 1.00 82.38 92 PRO A CA 1
ATOM 677 C C . PRO A 1 92 ? -19.114 3.004 66.506 1.00 82.38 92 PRO A C 1
ATOM 679 O O . PRO A 1 92 ? -17.995 2.963 67.032 1.00 82.38 92 PRO A O 1
ATOM 682 N N . PRO A 1 93 ? -19.478 2.146 65.539 1.00 83.44 93 PRO A N 1
ATOM 683 C CA . PRO A 1 93 ? -18.526 1.222 64.943 1.00 83.44 93 PRO A CA 1
ATOM 684 C C . PRO A 1 93 ? -17.378 2.003 64.282 1.00 83.44 93 PRO A C 1
ATOM 686 O O . PRO A 1 93 ? -17.582 3.138 63.835 1.00 83.44 93 PRO A O 1
ATOM 689 N N . PRO A 1 94 ? -16.168 1.421 64.207 1.00 86.00 94 PRO A N 1
ATOM 690 C CA . PRO A 1 94 ? -15.064 2.044 63.495 1.00 86.00 94 PRO A CA 1
ATOM 691 C C . PRO A 1 94 ? -15.429 2.250 62.015 1.00 86.00 94 PRO A C 1
ATOM 693 O O . PRO A 1 94 ? -16.182 1.448 61.450 1.00 86.00 94 PRO A O 1
ATOM 696 N N . PRO A 1 95 ? -14.909 3.309 61.370 1.00 87.50 95 PRO A N 1
ATOM 697 C CA . PRO A 1 95 ? -15.127 3.526 59.949 1.00 87.50 95 PRO A CA 1
ATOM 698 C C . PRO A 1 95 ? -14.570 2.347 59.131 1.00 87.50 95 PRO A C 1
ATOM 700 O O . PRO A 1 95 ? -13.565 1.745 59.525 1.00 87.50 95 PRO A O 1
ATOM 703 N N . PRO A 1 96 ? -15.206 2.004 57.997 1.00 88.69 96 PRO A N 1
ATOM 704 C CA . PRO A 1 96 ? -14.696 0.968 57.110 1.00 88.69 96 PRO A CA 1
ATOM 705 C C . PRO A 1 96 ? -13.300 1.345 56.585 1.00 88.69 96 PRO A C 1
ATOM 707 O O . PRO A 1 96 ? -12.991 2.534 56.450 1.00 88.69 96 PRO A O 1
ATOM 710 N N . PRO A 1 97 ? -12.450 0.351 56.270 1.00 89.50 97 PRO A N 1
ATOM 711 C CA . PRO A 1 97 ? -11.162 0.613 55.647 1.00 89.50 97 PRO A CA 1
ATOM 712 C C . PRO A 1 97 ? -11.351 1.327 54.297 1.00 89.50 97 PRO A C 1
ATOM 714 O O . PRO A 1 97 ? -12.370 1.124 53.628 1.00 89.50 97 PRO A O 1
ATOM 717 N N . PRO A 1 98 ? -10.381 2.158 53.877 1.00 90.56 98 PRO A N 1
ATOM 718 C CA . PRO A 1 98 ? -10.431 2.805 52.575 1.00 90.56 98 PRO A CA 1
ATOM 719 C C . PRO A 1 98 ? -10.468 1.757 51.449 1.00 90.56 98 PRO A C 1
ATOM 721 O O . PRO A 1 98 ? -9.891 0.674 51.597 1.00 90.56 98 PRO A O 1
ATOM 724 N N . PRO A 1 99 ? -11.132 2.060 50.318 1.00 90.25 99 PRO A N 1
ATOM 725 C CA . PRO A 1 99 ? -11.133 1.173 49.165 1.00 90.25 99 PRO A CA 1
ATOM 726 C C . PRO A 1 99 ? -9.700 0.952 48.65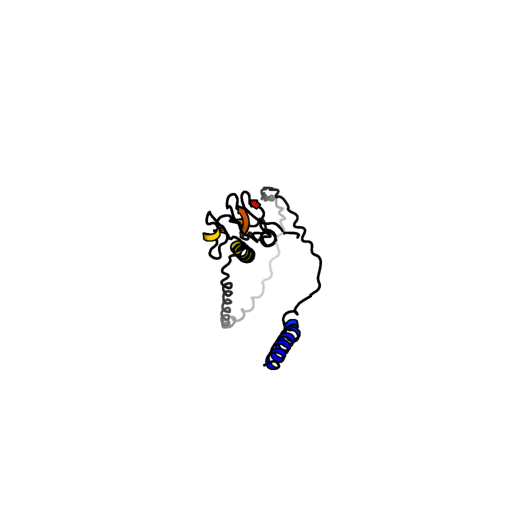4 1.00 90.25 99 PRO A C 1
ATOM 728 O O . PRO A 1 99 ? -8.858 1.849 48.775 1.00 90.25 99 PRO A O 1
ATOM 731 N N . PRO A 1 100 ? -9.406 -0.225 48.073 1.00 90.81 100 PRO A N 1
ATOM 732 C CA . PRO A 1 100 ? -8.114 -0.471 47.454 1.00 90.81 100 PRO A CA 1
ATOM 733 C C . PRO A 1 100 ? -7.858 0.549 46.332 1.00 90.81 100 PRO A C 1
ATOM 735 O O . PRO A 1 100 ? -8.808 1.009 45.688 1.00 90.81 100 PRO A O 1
ATOM 738 N N . PRO A 1 101 ? -6.588 0.909 46.080 1.00 91.25 101 PRO A N 1
ATOM 739 C CA . PRO A 1 101 ? -6.249 1.786 44.971 1.00 91.25 101 PRO A CA 1
ATOM 740 C C . PRO A 1 101 ? -6.711 1.167 43.641 1.00 91.25 101 PRO A C 1
ATOM 742 O O . PRO A 1 101 ? -6.699 -0.061 43.497 1.00 91.25 101 PRO A O 1
ATOM 745 N N . PRO A 1 102 ? -7.115 1.994 42.661 1.00 91.12 102 PRO A N 1
ATOM 746 C CA . PRO A 1 102 ? -7.460 1.503 41.337 1.00 91.12 102 PRO A CA 1
ATOM 747 C C . PRO A 1 102 ? -6.266 0.760 40.716 1.00 91.12 102 PRO A C 1
ATOM 749 O O . PRO A 1 102 ? -5.113 1.126 40.975 1.00 91.12 102 PRO A O 1
ATOM 752 N N . PRO A 1 103 ? -6.517 -0.279 39.898 1.00 90.75 103 PRO A N 1
ATOM 753 C CA . PRO A 1 103 ? -5.451 -0.965 39.185 1.00 90.75 103 PRO A CA 1
ATOM 754 C C . PRO A 1 103 ? -4.677 0.029 38.303 1.00 90.75 103 PRO A C 1
ATOM 756 O O . PRO A 1 103 ? -5.269 0.985 37.790 1.00 90.75 103 PRO A O 1
ATOM 759 N N . PRO A 1 104 ? -3.361 -0.176 38.117 1.00 88.50 104 PRO A N 1
ATOM 760 C CA . PRO A 1 104 ? -2.579 0.658 37.219 1.00 88.50 104 PRO A CA 1
ATOM 761 C C . PRO A 1 104 ? -3.155 0.595 35.794 1.00 88.50 104 PRO A C 1
ATOM 763 O O . PRO A 1 104 ? -3.676 -0.450 35.389 1.00 88.50 104 PRO A O 1
ATOM 766 N N . PRO A 1 105 ? -3.073 1.695 35.022 1.00 86.81 105 PRO A N 1
ATOM 767 C CA . PRO A 1 105 ? -3.494 1.688 33.630 1.00 86.81 105 PRO A CA 1
ATOM 768 C C . PRO A 1 105 ? -2.712 0.622 32.845 1.00 86.81 105 PRO A C 1
ATOM 770 O O . PRO A 1 105 ? -1.540 0.373 33.152 1.00 86.81 105 PRO A O 1
ATOM 773 N N . PRO A 1 106 ? -3.335 -0.017 31.838 1.00 83.88 106 PRO A N 1
ATOM 774 C CA . PRO A 1 106 ? -2.642 -0.977 30.993 1.00 83.88 106 PRO A CA 1
ATOM 775 C C . PRO A 1 106 ? -1.420 -0.317 30.331 1.00 83.88 106 PRO A C 1
ATOM 777 O O . PRO A 1 106 ? -1.469 0.876 30.008 1.00 83.88 106 PRO A O 1
ATOM 780 N N . PRO A 1 107 ? -0.320 -1.065 30.129 1.00 81.31 107 PRO A N 1
ATOM 781 C CA . PRO A 1 107 ? 0.850 -0.539 29.445 1.00 81.31 107 PRO A CA 1
ATOM 782 C C . PRO A 1 107 ? 0.459 -0.040 28.045 1.00 81.31 107 PRO A C 1
ATOM 784 O O . PRO A 1 107 ? -0.396 -0.656 27.397 1.00 81.31 107 PRO A O 1
ATOM 787 N N . PRO A 1 108 ? 1.059 1.065 27.563 1.00 75.31 108 PRO A N 1
ATOM 788 C CA . PRO A 1 108 ? 0.821 1.532 26.205 1.00 75.31 108 PRO A CA 1
ATOM 789 C C . PRO A 1 108 ? 1.151 0.404 25.216 1.00 75.31 108 PRO A C 1
ATOM 791 O O . PRO A 1 108 ? 2.102 -0.351 25.457 1.00 75.31 108 PRO A O 1
ATOM 794 N N . PRO A 1 109 ? 0.383 0.257 24.120 1.00 70.44 109 PRO A N 1
ATOM 795 C CA . PRO A 1 109 ? 0.695 -0.738 23.106 1.00 70.44 109 PRO A CA 1
ATOM 796 C C . PRO A 1 109 ? 2.144 -0.547 22.631 1.00 70.44 109 PRO A C 1
ATOM 798 O O . PRO A 1 109 ? 2.625 0.593 22.592 1.00 70.44 109 PRO A O 1
ATOM 801 N N . PRO A 1 110 ? 2.860 -1.636 22.288 1.00 62.72 110 PRO A N 1
ATOM 802 C CA . PRO A 1 110 ? 4.210 -1.528 21.753 1.00 62.72 110 PRO A CA 1
ATOM 803 C C . PRO A 1 110 ? 4.209 -0.535 20.591 1.00 62.72 110 PRO A C 1
ATOM 805 O O . PRO A 1 110 ? 3.261 -0.517 19.805 1.00 62.72 110 PRO A O 1
ATOM 808 N N . CYS A 1 111 ? 5.253 0.295 20.498 1.00 58.94 111 CYS A N 1
ATOM 809 C CA . CYS A 1 111 ? 5.418 1.308 19.456 1.00 58.94 111 CYS A CA 1
ATOM 810 C C . CYS A 1 111 ? 5.569 0.654 18.070 1.00 58.94 111 CYS A C 1
ATOM 812 O O . CYS A 1 111 ? 6.657 0.629 17.493 1.00 58.94 111 CYS A O 1
ATOM 814 N N . SER A 1 112 ? 4.485 0.094 17.536 1.00 70.25 112 SER A N 1
ATOM 815 C CA . SER A 1 112 ? 4.383 -0.298 16.141 1.00 70.25 112 SER A CA 1
ATOM 816 C C . SER A 1 112 ? 4.549 0.963 15.307 1.00 70.25 112 SER A C 1
ATOM 818 O O . SER A 1 112 ? 3.855 1.959 15.512 1.00 70.25 112 SER A O 1
ATOM 820 N N . LYS A 1 113 ? 5.487 0.937 14.359 1.00 88.44 113 LYS A N 1
ATOM 821 C CA . LYS A 1 113 ? 5.672 2.041 13.406 1.00 88.44 113 LYS A CA 1
ATOM 822 C C . LYS A 1 113 ? 4.544 2.110 12.369 1.00 88.44 113 LYS A C 1
ATOM 824 O O . LYS A 1 113 ? 4.500 3.066 11.593 1.00 88.44 113 LYS A O 1
ATOM 829 N N . PHE A 1 114 ? 3.684 1.095 12.337 1.00 93.06 114 PHE A N 1
ATOM 830 C CA . PHE A 1 114 ? 2.561 0.956 11.422 1.00 93.06 114 PHE A CA 1
ATOM 831 C C . PHE A 1 114 ? 1.245 1.084 12.184 1.00 93.06 114 PHE A C 1
ATOM 833 O O . PHE A 1 114 ? 1.112 0.577 13.299 1.00 93.06 114 PHE A O 1
ATOM 840 N N . GLU A 1 115 ? 0.274 1.746 11.560 1.00 93.38 115 GLU A N 1
ATOM 841 C CA . GLU A 1 115 ? -1.063 1.961 12.124 1.00 93.38 115 GLU A CA 1
ATOM 842 C C . GLU A 1 115 ? -1.807 0.634 12.350 1.00 93.38 115 GLU A C 1
ATOM 844 O O . GLU A 1 115 ? -2.529 0.492 13.334 1.00 93.38 115 GLU A O 1
ATOM 849 N N . ASN A 1 116 ? -1.602 -0.358 11.480 1.00 94.25 116 ASN A N 1
ATOM 850 C CA . ASN A 1 116 ? -2.147 -1.705 11.626 1.00 94.25 116 ASN A CA 1
ATOM 851 C C . ASN A 1 116 ? -1.316 -2.733 10.826 1.00 94.25 116 ASN A C 1
ATOM 853 O O . ASN A 1 116 ? -0.451 -2.363 10.029 1.00 94.25 116 ASN A O 1
ATOM 857 N N . LYS A 1 117 ? -1.597 -4.028 11.034 1.00 95.06 117 LYS A N 1
ATOM 858 C CA . LYS A 1 117 ? -0.872 -5.144 10.395 1.00 95.06 117 LYS A CA 1
ATOM 859 C C . LYS A 1 117 ? -1.050 -5.219 8.872 1.00 95.06 117 LYS A C 1
ATOM 861 O O . LYS A 1 117 ? -0.166 -5.740 8.197 1.00 95.06 117 LYS A O 1
ATOM 866 N N . LEU A 1 118 ? -2.162 -4.714 8.329 1.00 96.12 118 LEU A N 1
ATOM 867 C CA . LEU A 1 118 ? -2.404 -4.699 6.880 1.00 96.12 118 LEU A CA 1
ATOM 868 C C . LEU A 1 118 ? -1.397 -3.761 6.212 1.00 96.12 118 LEU A C 1
ATOM 870 O O . LEU A 1 118 ? -0.656 -4.173 5.326 1.00 96.12 118 LEU A O 1
ATOM 874 N N . LEU A 1 119 ? -1.275 -2.538 6.734 1.00 97.12 119 LEU A N 1
ATOM 875 C CA . LEU A 1 119 ? -0.328 -1.548 6.216 1.00 97.12 119 LEU A CA 1
ATOM 876 C C . LEU A 1 119 ? 1.139 -1.959 6.418 1.00 97.12 119 LEU A C 1
ATOM 878 O O . LEU A 1 119 ? 1.991 -1.588 5.614 1.00 97.12 119 LEU A O 1
ATOM 882 N N . GLU A 1 120 ? 1.449 -2.739 7.458 1.00 96.88 120 GLU A N 1
ATOM 883 C CA . GLU A 1 120 ? 2.777 -3.341 7.642 1.00 96.88 120 GLU A CA 1
ATOM 884 C C . GLU A 1 120 ? 3.101 -4.363 6.539 1.00 96.88 120 GLU A C 1
ATOM 886 O O . GLU A 1 120 ? 4.153 -4.278 5.897 1.00 96.88 120 GLU A O 1
ATOM 891 N N . ARG A 1 121 ? 2.185 -5.299 6.259 1.00 97.00 121 ARG A N 1
ATOM 892 C CA . ARG A 1 121 ? 2.330 -6.260 5.153 1.00 97.00 121 ARG A CA 1
ATOM 893 C C . ARG A 1 121 ? 2.461 -5.543 3.809 1.00 97.00 121 ARG A C 1
ATOM 895 O O . ARG A 1 121 ? 3.348 -5.868 3.013 1.00 97.00 121 ARG A O 1
ATOM 902 N N . ASP A 1 122 ? 1.588 -4.575 3.559 1.00 98.12 122 ASP A N 1
ATOM 903 C CA . ASP A 1 122 ? 1.549 -3.837 2.300 1.00 98.12 122 ASP A CA 1
ATOM 904 C C . ASP A 1 122 ? 2.836 -3.025 2.120 1.00 98.12 122 ASP A C 1
ATOM 906 O O . ASP A 1 122 ? 3.421 -3.036 1.039 1.00 98.12 122 ASP A O 1
ATOM 910 N N . TYR A 1 123 ? 3.369 -2.422 3.189 1.00 98.19 123 TYR A N 1
ATOM 911 C CA . TYR A 1 123 ? 4.686 -1.786 3.174 1.00 98.19 123 TYR A CA 1
ATOM 912 C C . TYR A 1 123 ? 5.783 -2.743 2.703 1.00 98.19 123 TYR A C 1
ATOM 914 O O . TYR A 1 123 ? 6.526 -2.412 1.779 1.00 98.19 123 TYR A O 1
ATOM 922 N N . HIS A 1 124 ? 5.891 -3.937 3.289 1.00 97.69 124 HIS A N 1
ATOM 923 C CA . HIS A 1 124 ? 6.921 -4.898 2.884 1.00 97.69 124 HIS A CA 1
ATOM 924 C C . HIS A 1 124 ? 6.756 -5.353 1.430 1.00 97.69 124 HIS A C 1
ATOM 926 O O . HIS A 1 124 ? 7.748 -5.473 0.706 1.00 97.69 124 HIS A O 1
ATOM 932 N N . THR A 1 125 ? 5.511 -5.527 0.990 1.00 98.31 125 THR A N 1
ATOM 933 C CA . THR A 1 125 ? 5.157 -5.877 -0.390 1.00 98.31 125 THR A CA 1
ATOM 934 C C . THR A 1 125 ? 5.578 -4.776 -1.369 1.00 98.31 125 THR A C 1
ATOM 936 O O . THR A 1 125 ? 6.294 -5.043 -2.338 1.00 98.31 125 THR A O 1
ATOM 939 N N . ILE A 1 126 ? 5.241 -3.518 -1.071 1.00 98.44 126 ILE A N 1
ATOM 940 C CA . ILE A 1 126 ? 5.611 -2.340 -1.870 1.00 98.44 126 ILE A CA 1
ATOM 941 C C . ILE A 1 126 ? 7.125 -2.161 -1.925 1.00 98.44 126 ILE A C 1
ATOM 943 O O . ILE A 1 126 ? 7.679 -1.934 -2.997 1.00 98.44 126 ILE A O 1
ATOM 947 N N . GLN A 1 127 ? 7.818 -2.294 -0.795 1.00 98.19 127 GLN A N 1
ATOM 948 C CA . GLN A 1 127 ? 9.275 -2.169 -0.752 1.00 98.19 127 GLN A CA 1
ATOM 949 C C . GLN A 1 127 ? 9.971 -3.302 -1.520 1.00 98.19 127 GLN A C 1
ATOM 951 O O . GLN A 1 127 ? 11.018 -3.078 -2.128 1.00 98.19 127 GLN A O 1
ATOM 956 N N . GLY A 1 128 ? 9.402 -4.511 -1.529 1.00 97.56 128 GLY A N 1
ATOM 957 C CA . GLY A 1 128 ? 9.855 -5.610 -2.382 1.00 97.56 128 GLY A CA 1
ATOM 958 C C . GLY A 1 128 ? 9.722 -5.272 -3.867 1.00 97.56 128 GLY A C 1
ATOM 959 O O . GLY A 1 128 ? 10.698 -5.363 -4.610 1.00 97.56 128 GLY A O 1
ATOM 960 N N . PHE A 1 129 ? 8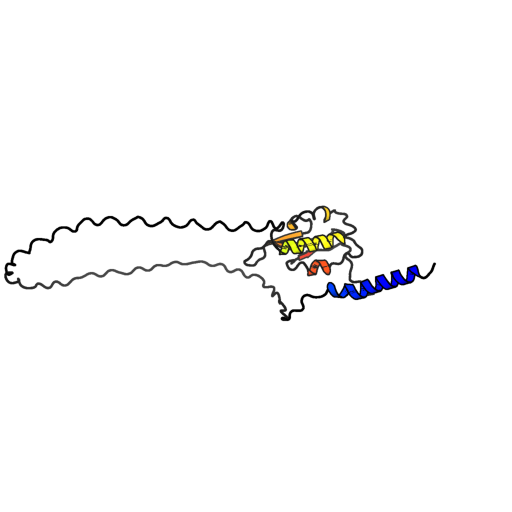.547 -4.796 -4.282 1.00 97.88 129 PHE A N 1
ATOM 961 C CA . PHE A 1 129 ? 8.279 -4.375 -5.658 1.00 97.88 129 PHE A CA 1
ATOM 962 C C . PHE A 1 129 ? 9.159 -3.197 -6.105 1.00 97.88 129 PHE A C 1
ATOM 964 O O . PHE A 1 129 ? 9.719 -3.210 -7.199 1.00 97.88 129 PHE A O 1
ATOM 971 N N . ALA A 1 130 ? 9.388 -2.218 -5.227 1.00 97.88 130 ALA A N 1
ATOM 972 C CA . ALA A 1 130 ? 10.228 -1.050 -5.495 1.00 97.88 130 ALA A CA 1
ATOM 973 C C . ALA A 1 130 ? 11.672 -1.400 -5.892 1.00 97.88 130 ALA A C 1
ATOM 975 O O . ALA A 1 130 ? 12.308 -0.646 -6.635 1.00 97.88 130 ALA A O 1
ATOM 976 N N . LYS A 1 131 ? 12.192 -2.531 -5.395 1.00 97.56 131 LYS A N 1
ATOM 977 C CA . LYS A 1 131 ? 13.531 -3.044 -5.730 1.00 97.56 131 LYS A CA 1
ATOM 978 C C . LYS A 1 131 ? 13.605 -3.613 -7.144 1.00 97.56 131 LYS A C 1
ATOM 980 O O . LYS A 1 131 ? 14.681 -3.596 -7.729 1.00 97.56 131 LYS A O 1
ATOM 985 N N . LYS A 1 132 ? 12.481 -4.096 -7.681 1.00 97.25 132 LYS A N 1
ATOM 986 C CA . LYS A 1 132 ? 12.378 -4.658 -9.035 1.00 97.25 132 LYS A CA 1
ATOM 987 C C . LYS A 1 132 ? 12.248 -3.572 -10.114 1.00 97.25 132 LYS A C 1
ATOM 989 O O . LYS A 1 132 ? 12.483 -3.843 -11.287 1.00 97.25 132 LYS A O 1
ATOM 994 N N . ILE A 1 133 ? 11.905 -2.336 -9.735 1.00 98.06 133 ILE A N 1
ATOM 995 C CA . ILE A 1 133 ? 11.831 -1.192 -10.655 1.00 98.06 133 ILE A CA 1
ATOM 996 C C . ILE A 1 133 ? 13.245 -0.652 -10.917 1.00 98.06 133 ILE A C 1
ATOM 998 O O . ILE A 1 133 ? 13.835 0.037 -10.079 1.00 98.06 133 ILE A O 1
ATOM 1002 N N . GLU A 1 134 ? 13.768 -0.916 -12.111 1.00 98.25 134 GLU A N 1
ATOM 1003 C CA . GLU A 1 134 ? 15.072 -0.425 -12.568 1.00 98.25 134 GLU A CA 1
ATOM 1004 C C . GLU A 1 134 ? 14.975 1.014 -13.091 1.00 98.25 134 GLU A C 1
ATOM 1006 O O . GLU A 1 134 ? 15.788 1.866 -12.721 1.00 98.25 134 GLU A O 1
ATOM 1011 N N . ARG A 1 135 ? 13.945 1.325 -13.895 1.00 98.25 135 ARG A N 1
ATOM 1012 C CA . ARG A 1 135 ? 13.643 2.695 -14.339 1.00 98.25 135 ARG A CA 1
ATOM 1013 C C . ARG A 1 135 ? 12.328 3.201 -13.766 1.00 98.25 135 ARG A C 1
ATOM 1015 O O . ARG A 1 135 ? 11.288 2.571 -13.894 1.00 98.25 135 ARG A O 1
ATOM 1022 N N . ASP A 1 136 ? 12.411 4.389 -13.176 1.00 98.31 136 ASP A N 1
ATOM 1023 C CA . ASP A 1 136 ? 11.301 5.173 -12.629 1.00 98.31 136 ASP A CA 1
ATOM 1024 C C . ASP A 1 136 ? 11.489 6.635 -13.077 1.00 98.31 136 ASP A C 1
ATOM 1026 O O . ASP A 1 136 ? 12.034 7.454 -12.328 1.00 98.31 136 ASP A O 1
ATOM 1030 N N . PRO A 1 137 ? 11.148 6.961 -14.336 1.00 98.19 137 PRO A N 1
ATOM 1031 C CA . PRO A 1 137 ? 11.464 8.260 -14.932 1.00 98.19 137 PRO A CA 1
ATOM 1032 C C . PRO A 1 137 ? 10.739 9.427 -14.252 1.00 98.19 137 PRO A C 1
ATOM 1034 O O . PRO A 1 137 ? 11.238 10.551 -14.268 1.00 98.19 137 PRO A O 1
ATOM 1037 N N . TYR A 1 138 ? 9.592 9.169 -13.621 1.00 98.06 138 TYR A N 1
ATOM 1038 C CA . TYR A 1 138 ? 8.779 10.193 -12.961 1.00 98.06 138 TYR A CA 1
ATOM 1039 C C . TYR A 1 138 ? 8.949 10.228 -11.439 1.00 98.06 138 TYR A C 1
ATOM 1041 O O . TYR A 1 138 ? 8.287 11.023 -10.769 1.00 98.06 138 TYR A O 1
ATOM 1049 N N . GLY A 1 139 ? 9.844 9.408 -10.884 1.00 97.75 139 GLY A N 1
ATOM 1050 C CA . GLY A 1 139 ? 10.259 9.464 -9.487 1.00 97.75 139 GLY A CA 1
ATOM 1051 C C . GLY A 1 139 ? 9.176 9.074 -8.482 1.00 97.75 139 GLY A C 1
ATOM 1052 O O . GLY A 1 139 ? 9.135 9.663 -7.402 1.00 97.75 139 GLY A O 1
ATOM 1053 N N . TYR A 1 140 ? 8.313 8.106 -8.799 1.00 98.44 140 TYR A N 1
ATOM 1054 C CA . TYR A 1 140 ? 7.329 7.579 -7.845 1.00 98.44 140 TYR A CA 1
ATOM 1055 C C . TYR A 1 140 ? 8.017 7.031 -6.591 1.00 98.44 140 TYR A C 1
ATOM 1057 O O . TYR A 1 140 ? 7.662 7.425 -5.479 1.00 98.44 140 TYR A O 1
ATOM 1065 N N . ARG A 1 141 ? 9.071 6.221 -6.752 1.00 97.44 141 ARG A N 1
ATOM 1066 C CA . ARG A 1 141 ? 9.790 5.570 -5.644 1.00 97.44 141 ARG A CA 1
ATOM 1067 C C . ARG A 1 141 ? 10.419 6.549 -4.665 1.00 97.44 141 ARG A C 1
ATOM 1069 O O . ARG A 1 141 ? 10.595 6.214 -3.501 1.00 97.44 141 ARG A O 1
ATOM 1076 N N . LYS A 1 142 ? 10.713 7.780 -5.096 1.00 97.69 142 LYS A N 1
ATOM 1077 C CA . LYS A 1 142 ? 11.224 8.834 -4.202 1.00 97.69 142 LYS A CA 1
ATOM 1078 C C . LYS A 1 142 ? 10.226 9.187 -3.098 1.00 97.69 142 LYS A C 1
ATOM 1080 O O . LYS A 1 142 ? 10.628 9.653 -2.039 1.00 97.69 142 LYS A O 1
ATOM 1085 N N . THR A 1 143 ? 8.937 8.956 -3.341 1.00 97.94 143 THR A N 1
ATOM 1086 C 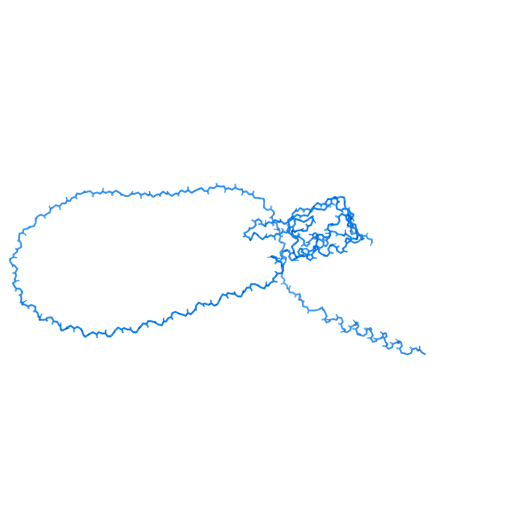CA . THR A 1 143 ? 7.872 9.170 -2.353 1.00 97.94 143 THR A CA 1
ATOM 1087 C C . THR A 1 143 ? 7.630 7.950 -1.464 1.00 97.94 143 THR A C 1
ATOM 1089 O O . THR A 1 143 ? 6.972 8.075 -0.437 1.00 97.94 143 THR A O 1
ATOM 1092 N N . TRP A 1 144 ? 8.180 6.782 -1.816 1.00 98.00 144 TRP A N 1
ATOM 1093 C CA . TRP A 1 144 ? 7.942 5.511 -1.128 1.00 98.00 144 TRP A CA 1
ATOM 1094 C C . TRP A 1 144 ? 8.881 5.341 0.073 1.00 98.00 144 TRP A C 1
ATOM 1096 O O . TRP A 1 144 ? 9.654 4.387 0.164 1.00 98.00 144 TRP A O 1
ATOM 1106 N N . THR A 1 145 ? 8.855 6.323 0.977 1.00 95.81 145 THR A N 1
ATOM 1107 C CA . THR A 1 145 ? 9.756 6.422 2.133 1.00 95.81 145 THR A CA 1
ATOM 1108 C C . THR A 1 145 ? 8.987 6.585 3.443 1.00 95.81 145 THR A C 1
ATOM 1110 O O . THR A 1 145 ? 7.939 7.224 3.500 1.00 95.81 145 THR A O 1
ATOM 1113 N N . GLY A 1 146 ? 9.513 6.002 4.524 1.00 95.44 146 GLY A N 1
ATOM 1114 C CA . GLY A 1 146 ? 8.824 5.952 5.819 1.00 95.44 146 GLY A CA 1
ATOM 1115 C C . GLY A 1 146 ? 7.705 4.906 5.858 1.00 95.44 146 GLY A C 1
ATOM 1116 O O . GLY A 1 146 ? 7.449 4.227 4.874 1.00 95.44 146 GLY A O 1
ATOM 1117 N N . THR A 1 147 ? 7.041 4.745 7.002 1.00 95.38 147 THR A N 1
ATOM 1118 C CA . THR A 1 147 ? 6.068 3.655 7.218 1.00 95.38 147 THR A CA 1
ATOM 1119 C C . THR A 1 147 ? 4.641 3.976 6.775 1.00 95.38 147 THR A C 1
ATOM 1121 O O . THR A 1 147 ? 3.801 3.083 6.725 1.00 95.38 147 THR A O 1
ATOM 1124 N N . ASN A 1 148 ? 4.349 5.233 6.429 1.00 96.06 148 ASN A N 1
ATOM 1125 C CA . ASN A 1 148 ? 3.021 5.641 5.976 1.00 96.06 148 ASN A CA 1
ATOM 1126 C C . ASN A 1 148 ? 2.894 5.484 4.454 1.00 96.06 148 ASN A C 1
ATOM 1128 O O . ASN A 1 148 ? 3.134 6.432 3.703 1.00 96.06 148 ASN A O 1
ATOM 1132 N N . ILE A 1 149 ? 2.493 4.288 4.020 1.00 97.75 149 ILE A N 1
ATOM 1133 C CA . ILE A 1 149 ? 2.309 3.962 2.598 1.00 97.75 149 ILE A CA 1
ATOM 1134 C C . ILE A 1 149 ? 1.197 4.780 1.932 1.00 97.75 149 ILE A C 1
ATOM 1136 O O . ILE A 1 149 ? 1.236 5.002 0.731 1.00 97.75 149 ILE A O 1
ATOM 1140 N N . CYS A 1 150 ? 0.240 5.306 2.698 1.00 97.38 150 CYS A N 1
ATOM 1141 C CA . CYS A 1 150 ? -0.862 6.110 2.166 1.00 97.38 150 CYS A CA 1
ATOM 1142 C C . CYS A 1 150 ? -0.403 7.487 1.658 1.00 97.38 150 CYS A C 1
ATOM 1144 O O . CYS A 1 150 ? -1.156 8.186 0.989 1.00 97.38 150 CYS A O 1
ATOM 1146 N N . LYS A 1 151 ? 0.834 7.893 1.978 1.00 97.94 151 LYS A N 1
ATOM 1147 C CA . LYS A 1 151 ? 1.480 9.095 1.425 1.00 97.94 151 LYS A CA 1
ATOM 1148 C C . LYS A 1 151 ? 2.297 8.814 0.166 1.00 97.94 151 LYS A C 1
ATOM 1150 O O . LYS A 1 151 ? 2.854 9.743 -0.419 1.00 97.94 151 LYS A O 1
ATOM 1155 N N . TYR A 1 152 ? 2.427 7.551 -0.225 1.00 98.56 152 TYR A N 1
ATOM 1156 C CA . TYR A 1 152 ? 3.210 7.175 -1.386 1.00 98.56 152 TYR A CA 1
ATOM 1157 C C . TYR A 1 152 ? 2.452 7.561 -2.651 1.00 98.56 152 TYR A C 1
ATOM 1159 O O . TYR A 1 152 ? 1.258 7.306 -2.794 1.00 98.56 152 TYR A O 1
ATOM 1167 N N . ARG A 1 153 ? 3.155 8.151 -3.616 1.00 98.56 153 ARG A N 1
ATOM 1168 C CA . ARG A 1 153 ? 2.572 8.453 -4.920 1.00 98.56 153 ARG A CA 1
ATOM 1169 C C . ARG A 1 153 ? 2.131 7.158 -5.598 1.00 98.56 153 ARG A C 1
ATOM 1171 O O . ARG A 1 153 ? 2.916 6.211 -5.681 1.00 98.56 153 ARG A O 1
ATOM 1178 N N . GLY A 1 154 ? 0.911 7.172 -6.126 1.00 98.19 154 GLY A N 1
ATOM 1179 C CA . GLY A 1 154 ? 0.300 6.032 -6.805 1.00 98.19 154 GLY A CA 1
ATOM 1180 C C . GLY A 1 154 ? -0.373 5.036 -5.865 1.00 98.19 154 GLY A C 1
ATOM 1181 O O . GLY A 1 154 ? -0.859 4.026 -6.346 1.00 98.19 154 GLY A O 1
ATOM 1182 N N . PHE A 1 155 ? -0.430 5.310 -4.560 1.00 98.69 155 PHE A N 1
ATOM 1183 C CA . PHE A 1 155 ? -1.152 4.497 -3.584 1.00 98.69 155 PHE A CA 1
ATOM 1184 C C . PHE A 1 155 ? -2.259 5.325 -2.941 1.00 98.69 155 PHE A C 1
ATOM 1186 O O . PHE A 1 155 ? -2.097 6.519 -2.692 1.00 98.69 155 PHE A O 1
ATOM 1193 N N . THR A 1 156 ? -3.403 4.706 -2.681 1.00 98.56 156 THR A N 1
ATOM 1194 C CA . THR A 1 156 ? -4.541 5.342 -2.016 1.00 98.56 156 THR A CA 1
ATOM 1195 C C . THR A 1 156 ? -5.119 4.377 -0.999 1.00 98.56 156 THR A C 1
ATOM 1197 O O . THR A 1 156 ? -5.514 3.261 -1.339 1.00 98.56 156 THR A O 1
ATOM 1200 N N . CYS A 1 157 ? -5.143 4.812 0.256 1.00 98.38 157 CYS A N 1
ATOM 1201 C CA . CYS A 1 157 ? -5.755 4.060 1.339 1.00 98.38 157 CYS A CA 1
ATOM 1202 C C . CYS A 1 157 ? -7.181 4.538 1.592 1.00 98.38 157 CYS A C 1
ATOM 1204 O O . CYS A 1 157 ? -7.471 5.722 1.425 1.00 98.38 157 CYS A O 1
ATOM 1206 N N . GLU A 1 158 ? -8.030 3.624 2.039 1.00 97.81 158 GLU A N 1
ATOM 1207 C CA . GLU A 1 158 ? -9.393 3.905 2.475 1.00 97.81 158 GLU A CA 1
ATOM 1208 C C . GLU A 1 158 ? -9.737 3.029 3.684 1.00 97.81 158 GLU A C 1
ATOM 1210 O O . GLU A 1 158 ? -9.106 1.997 3.934 1.00 97.81 158 GLU A O 1
ATOM 1215 N N . LYS A 1 159 ? -10.739 3.444 4.459 1.00 97.00 159 LYS A N 1
ATOM 1216 C CA . LYS A 1 159 ? -11.244 2.632 5.565 1.00 97.00 159 LYS A CA 1
ATOM 1217 C C . LYS A 1 159 ? -12.043 1.445 5.045 1.00 97.00 159 LYS A C 1
ATOM 1219 O O . LYS A 1 159 ? -12.951 1.610 4.2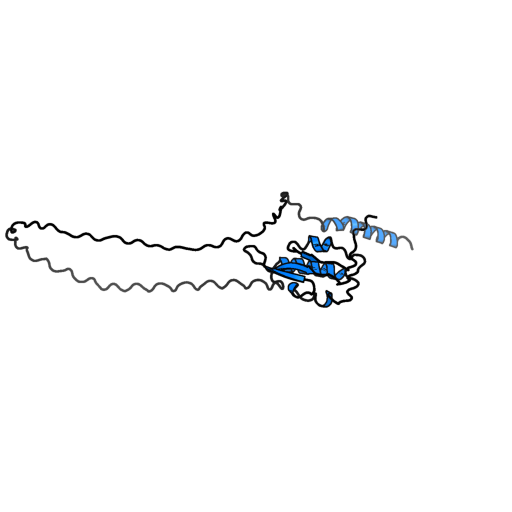31 1.00 97.00 159 LYS A O 1
ATOM 1224 N N . LEU A 1 160 ? -11.777 0.268 5.606 1.00 94.31 160 LEU A N 1
ATOM 1225 C CA . LEU A 1 160 ? -12.575 -0.921 5.336 1.00 94.31 160 LEU A CA 1
ATOM 1226 C C . LEU A 1 160 ? -14.059 -0.674 5.672 1.00 94.31 160 LEU A C 1
ATOM 1228 O O . LEU A 1 160 ? -14.382 0.012 6.653 1.00 94.31 160 LEU A O 1
ATOM 1232 N N . PRO A 1 161 ? -14.992 -1.227 4.878 1.00 91.25 161 PRO A N 1
ATOM 1233 C CA . PRO A 1 161 ? -16.424 -1.045 5.098 1.00 91.25 161 PRO A CA 1
ATOM 1234 C C . PRO A 1 161 ? -16.944 -1.815 6.322 1.00 91.25 161 PRO A C 1
ATOM 1236 O O . PRO A 1 161 ? -18.048 -1.531 6.788 1.00 91.25 161 PRO A O 1
ATOM 1239 N N . ASP A 1 162 ? -16.149 -2.722 6.889 1.00 88.44 162 ASP A N 1
ATOM 1240 C CA . ASP A 1 162 ? -16.491 -3.546 8.046 1.00 88.44 162 ASP A CA 1
ATOM 1241 C C . ASP A 1 162 ? -16.669 -2.743 9.359 1.00 88.44 162 ASP A C 1
ATOM 1243 O O . ASP A 1 162 ? -16.659 -1.506 9.394 1.00 88.44 162 ASP A O 1
ATOM 1247 N N . LYS A 1 163 ? -16.864 -3.455 10.476 1.00 78.31 163 LYS A N 1
ATOM 1248 C CA . LYS A 1 163 ? -16.965 -2.837 11.810 1.00 78.31 163 LYS A CA 1
ATOM 1249 C C . LYS A 1 163 ? -15.619 -2.349 12.349 1.00 78.31 163 LYS A C 1
ATOM 1251 O O . LYS A 1 163 ? -15.620 -1.532 13.267 1.00 78.31 163 LYS A O 1
ATOM 1256 N N . THR A 1 164 ? -14.498 -2.849 11.827 1.00 86.94 164 THR A N 1
ATOM 1257 C CA . THR A 1 164 ? -13.165 -2.479 12.313 1.00 86.94 164 THR A CA 1
ATOM 1258 C C . THR A 1 164 ? -12.750 -1.103 11.806 1.00 86.94 164 THR A C 1
ATOM 1260 O O . THR A 1 164 ? -12.050 -0.387 12.522 1.00 86.94 164 THR A O 1
ATOM 1263 N N . LYS A 1 165 ? -13.223 -0.698 10.614 1.00 91.25 165 LYS A N 1
ATOM 1264 C CA . LYS A 1 165 ? -12.902 0.593 9.976 1.00 91.25 165 LYS A CA 1
ATOM 1265 C C . LYS A 1 165 ? -11.395 0.839 9.871 1.00 91.25 165 LYS A C 1
ATOM 1267 O O . LYS A 1 165 ? -10.953 1.992 9.902 1.00 91.25 165 LYS A O 1
ATOM 1272 N N . LEU A 1 166 ? -10.611 -0.237 9.769 1.00 94.12 166 LEU A N 1
ATOM 1273 C CA . LEU A 1 166 ? -9.164 -0.156 9.621 1.00 94.12 166 LEU A CA 1
ATOM 1274 C C . LEU A 1 166 ? -8.814 0.525 8.301 1.00 94.12 166 LEU A C 1
ATOM 1276 O O . LEU A 1 166 ? -9.452 0.290 7.280 1.00 94.12 166 LEU A O 1
ATOM 1280 N N . ASN A 1 167 ? -7.791 1.371 8.334 1.00 96.31 167 ASN A N 1
ATOM 1281 C CA . ASN A 1 167 ? -7.241 1.983 7.136 1.00 96.31 167 ASN A CA 1
ATOM 1282 C C . ASN A 1 167 ? -6.418 0.940 6.364 1.00 96.31 167 ASN A C 1
ATOM 1284 O O . ASN A 1 167 ? -5.497 0.347 6.933 1.00 96.31 167 ASN A O 1
ATOM 1288 N N . ALA A 1 168 ? -6.741 0.715 5.096 1.00 97.56 168 ALA A N 1
ATOM 1289 C CA . ALA A 1 168 ? -6.111 -0.298 4.256 1.00 97.56 168 ALA A CA 1
ATOM 1290 C C . ALA A 1 168 ? -5.797 0.264 2.868 1.00 97.56 168 ALA A C 1
ATOM 1292 O O . ALA A 1 168 ? -6.409 1.239 2.431 1.00 97.56 168 ALA A O 1
ATOM 1293 N N . LEU A 1 169 ? -4.835 -0.335 2.164 1.00 98.50 169 LEU A N 1
ATOM 1294 C CA . LEU A 1 169 ? -4.525 0.058 0.795 1.00 98.50 169 LEU A CA 1
ATOM 1295 C C . LEU A 1 169 ? -5.646 -0.388 -0.153 1.00 98.50 169 LEU A C 1
ATOM 1297 O O . LEU A 1 169 ? -5.759 -1.568 -0.462 1.00 98.50 169 LEU A O 1
ATOM 1301 N N . ALA A 1 170 ? -6.440 0.563 -0.638 1.00 98.25 170 ALA A N 1
ATOM 1302 C CA . ALA A 1 170 ? -7.637 0.282 -1.428 1.00 98.25 170 ALA A CA 1
ATOM 1303 C C . ALA A 1 170 ? -7.401 0.394 -2.940 1.00 98.25 170 ALA A C 1
ATOM 1305 O O . ALA A 1 170 ? -8.022 -0.327 -3.724 1.00 98.25 170 ALA A O 1
ATOM 1306 N N . ALA A 1 171 ? -6.509 1.290 -3.368 1.00 98.62 171 ALA A N 1
ATOM 1307 C CA . ALA A 1 171 ? -6.242 1.513 -4.782 1.00 98.62 171 ALA A CA 1
ATOM 1308 C C . ALA A 1 171 ? -4.771 1.813 -5.071 1.00 98.62 171 ALA A C 1
ATOM 1310 O O . ALA A 1 171 ? -4.068 2.453 -4.283 1.00 98.62 171 ALA A O 1
ATOM 1311 N N . ILE A 1 172 ? -4.335 1.384 -6.250 1.00 98.81 172 ILE A N 1
ATOM 1312 C CA . ILE A 1 172 ? -3.038 1.708 -6.827 1.00 98.81 172 ILE A CA 1
ATOM 1313 C C . ILE A 1 172 ? -3.249 2.281 -8.226 1.00 98.81 172 ILE A C 1
ATOM 1315 O O . ILE A 1 172 ? -3.931 1.678 -9.056 1.00 98.81 172 ILE A O 1
ATOM 1319 N N . ASP A 1 173 ? -2.613 3.418 -8.497 1.00 98.62 173 ASP A N 1
ATOM 1320 C CA . ASP A 1 173 ? -2.588 4.046 -9.813 1.00 98.62 173 ASP A CA 1
ATOM 1321 C C . ASP A 1 173 ? -1.157 4.341 -10.269 1.00 98.62 173 ASP A C 1
ATOM 1323 O O . ASP A 1 173 ? -0.490 5.287 -9.833 1.00 98.62 173 ASP A O 1
ATOM 1327 N N . PHE A 1 174 ? -0.695 3.499 -11.185 1.00 98.56 174 PHE A N 1
ATOM 1328 C CA . PHE A 1 174 ? 0.570 3.608 -11.891 1.00 98.56 174 PHE A CA 1
ATOM 1329 C C . PHE A 1 174 ? 0.378 3.980 -13.365 1.00 98.56 174 PHE A C 1
ATOM 1331 O O . PHE A 1 174 ? 1.318 3.828 -14.147 1.00 98.56 174 PHE A O 1
ATOM 1338 N N . ASN A 1 175 ? -0.794 4.471 -13.784 1.00 98.19 175 ASN A N 1
ATOM 1339 C CA . ASN A 1 175 ? -0.985 4.922 -15.161 1.00 98.19 175 ASN A CA 1
ATOM 1340 C C . ASN A 1 175 ? 0.065 5.974 -15.539 1.00 98.19 175 ASN A C 1
ATOM 1342 O O . ASN A 1 175 ? 0.235 6.991 -14.865 1.00 98.19 175 ASN A O 1
ATOM 1346 N N . GLY A 1 176 ? 0.784 5.719 -16.633 1.00 97.81 176 GLY A N 1
ATOM 1347 C CA . GLY A 1 176 ? 1.822 6.624 -17.126 1.00 97.81 176 GLY A CA 1
ATOM 1348 C C . GLY A 1 176 ? 3.069 6.708 -16.242 1.00 97.81 176 GLY A C 1
ATOM 1349 O O . GLY A 1 176 ? 3.907 7.572 -16.481 1.00 97.81 176 GLY A O 1
ATOM 1350 N N . ALA A 1 177 ? 3.234 5.825 -15.251 1.00 98.12 177 ALA A N 1
ATOM 1351 C CA . ALA A 1 177 ? 4.442 5.788 -14.428 1.00 98.12 177 ALA A CA 1
ATOM 1352 C C . ALA A 1 177 ? 5.682 5.333 -15.221 1.00 98.12 177 ALA A C 1
ATOM 1354 O O . ALA A 1 177 ? 6.807 5.688 -14.859 1.00 98.12 177 ALA A O 1
ATOM 1355 N N . ASN A 1 178 ? 5.477 4.617 -16.335 1.00 98.00 178 ASN A N 1
ATOM 1356 C CA . ASN A 1 178 ? 6.521 4.129 -17.235 1.00 98.00 178 ASN A CA 1
ATOM 1357 C C . ASN A 1 178 ? 7.623 3.360 -16.483 1.00 98.00 178 ASN A C 1
ATOM 1359 O O . ASN A 1 178 ? 8.817 3.544 -16.736 1.00 98.00 178 ASN A O 1
ATOM 1363 N N . PHE A 1 179 ? 7.208 2.526 -15.524 1.00 98.50 179 PHE A N 1
ATOM 1364 C CA . PHE A 1 179 ? 8.108 1.637 -14.804 1.00 98.50 179 PHE A CA 1
ATOM 1365 C C . PHE A 1 179 ? 8.665 0.561 -15.727 1.00 98.50 179 PHE A C 1
ATOM 1367 O O . PHE A 1 179 ? 7.969 0.056 -16.610 1.00 98.50 179 PHE A O 1
ATOM 1374 N N . GLU A 1 180 ? 9.920 0.197 -15.493 1.00 97.69 180 GLU A N 1
ATOM 1375 C CA . GLU A 1 180 ? 10.625 -0.832 -16.249 1.00 97.69 180 GLU A CA 1
ATOM 1376 C C . GLU A 1 180 ? 11.614 -1.561 -15.349 1.00 97.69 180 GLU A C 1
ATOM 1378 O O . GLU A 1 180 ? 12.285 -0.941 -14.522 1.00 97.69 180 GLU A O 1
ATOM 1383 N N . GLY A 1 181 ? 11.734 -2.867 -15.538 1.00 96.06 181 GLY A N 1
ATOM 1384 C CA . GLY A 1 181 ? 12.739 -3.709 -14.903 1.00 96.06 181 GLY A CA 1
ATOM 1385 C C . GLY A 1 181 ? 12.686 -5.107 -15.499 1.00 96.06 181 GLY A C 1
ATOM 1386 O O . GLY A 1 181 ? 11.643 -5.515 -16.010 1.00 96.06 181 GLY A O 1
ATOM 1387 N N . LYS A 1 182 ? 13.806 -5.833 -15.469 1.00 93.25 182 LYS A N 1
ATOM 1388 C CA . LYS A 1 182 ? 13.891 -7.164 -16.094 1.00 93.25 182 LYS A CA 1
ATOM 1389 C C . LYS A 1 182 ? 12.999 -8.191 -15.396 1.00 93.25 182 LYS A C 1
ATOM 1391 O O . LYS A 1 182 ? 12.389 -9.017 -16.059 1.00 93.25 182 LYS A O 1
ATOM 1396 N N . ASP A 1 183 ? 12.890 -8.093 -14.072 1.00 93.31 183 ASP A N 1
ATOM 1397 C CA . ASP A 1 183 ? 12.019 -8.929 -13.232 1.00 93.31 183 ASP A CA 1
ATOM 1398 C C . ASP A 1 183 ? 10.834 -8.123 -12.667 1.00 93.31 183 ASP A C 1
ATOM 1400 O O . ASP A 1 183 ? 10.388 -8.340 -11.541 1.00 93.31 183 ASP A O 1
ATOM 1404 N N . LEU A 1 184 ? 10.333 -7.124 -13.402 1.00 95.88 184 LEU A N 1
ATOM 1405 C CA . LEU A 1 184 ? 9.228 -6.290 -12.930 1.00 95.88 184 LEU A CA 1
ATOM 1406 C C . LEU A 1 184 ? 7.866 -6.970 -13.150 1.00 95.88 184 LEU A C 1
ATOM 1408 O O . LEU A 1 184 ? 7.026 -6.500 -13.921 1.00 95.88 184 LEU A O 1
ATOM 1412 N N . ARG A 1 185 ? 7.664 -8.084 -12.445 1.00 94.38 185 ARG A N 1
ATOM 1413 C CA . ARG A 1 185 ? 6.430 -8.875 -12.448 1.00 94.38 185 ARG A CA 1
ATOM 1414 C C . ARG A 1 185 ? 5.428 -8.384 -11.401 1.00 94.38 185 ARG A C 1
ATOM 1416 O O . ARG A 1 185 ? 5.802 -7.745 -10.414 1.00 94.38 185 ARG A O 1
ATOM 1423 N N . LEU A 1 186 ? 4.151 -8.699 -11.625 1.00 94.88 186 LEU A N 1
ATOM 1424 C CA . LEU A 1 186 ? 3.031 -8.282 -10.771 1.00 94.88 186 LEU A CA 1
ATOM 1425 C C . LEU A 1 186 ? 2.455 -9.394 -9.886 1.00 94.88 186 LEU A C 1
ATOM 1427 O O . LEU A 1 186 ? 1.727 -9.078 -8.954 1.00 94.88 186 LEU A O 1
ATOM 1431 N N . ASP A 1 187 ? 2.772 -10.659 -10.146 1.00 90.88 187 ASP A N 1
ATOM 1432 C CA . ASP A 1 187 ? 2.279 -11.824 -9.398 1.00 90.88 187 ASP A CA 1
ATOM 1433 C C . ASP A 1 187 ? 2.637 -11.733 -7.909 1.00 90.88 187 ASP A C 1
ATOM 1435 O O . ASP A 1 187 ? 1.771 -11.613 -7.048 1.00 90.88 187 ASP A O 1
ATOM 1439 N N . ASP A 1 188 ? 3.926 -11.588 -7.613 1.00 87.69 188 ASP A N 1
ATOM 1440 C CA . ASP A 1 188 ? 4.439 -11.464 -6.247 1.00 87.69 188 ASP A CA 1
ATOM 1441 C C . ASP A 1 188 ? 4.012 -10.179 -5.517 1.00 87.69 188 ASP A C 1
ATOM 1443 O O . ASP A 1 188 ? 4.263 -10.042 -4.312 1.00 87.69 188 ASP A O 1
ATOM 1447 N N . PHE A 1 189 ? 3.457 -9.219 -6.260 1.00 95.81 189 PHE A N 1
ATOM 1448 C CA . PHE A 1 189 ? 3.049 -7.908 -5.775 1.00 95.81 189 PHE A CA 1
ATOM 1449 C C . PHE A 1 189 ? 1.547 -7.862 -5.495 1.00 95.81 189 PHE A C 1
ATOM 1451 O O . PHE A 1 189 ? 1.159 -7.563 -4.372 1.00 95.81 189 PHE A O 1
ATOM 1458 N N . LEU A 1 190 ? 0.704 -8.184 -6.478 1.00 96.19 190 LEU A N 1
ATOM 1459 C CA . LEU A 1 190 ? -0.751 -8.068 -6.363 1.00 96.19 190 LEU A CA 1
ATOM 1460 C C . LEU A 1 190 ? -1.352 -9.143 -5.453 1.00 96.19 190 LEU A C 1
ATOM 1462 O O . LEU A 1 190 ? -2.263 -8.838 -4.690 1.00 96.19 190 LEU A O 1
ATOM 1466 N N . GLU A 1 191 ? -0.817 -10.367 -5.460 1.00 94.50 191 GLU A N 1
ATOM 1467 C CA . GLU A 1 191 ? -1.338 -11.473 -4.638 1.00 94.50 191 GLU A CA 1
ATOM 1468 C C . GLU A 1 191 ? -1.239 -11.200 -3.132 1.00 94.50 191 GLU A C 1
ATOM 1470 O O . GLU A 1 191 ? -2.040 -11.695 -2.341 1.00 94.50 191 GLU A O 1
ATOM 1475 N N . LYS A 1 192 ? -0.263 -10.385 -2.718 1.00 95.94 192 LYS A N 1
ATOM 1476 C CA . LYS A 1 192 ? -0.022 -10.066 -1.305 1.00 95.94 192 LYS A CA 1
ATOM 1477 C C . LYS A 1 192 ? -0.854 -8.881 -0.810 1.00 95.94 192 LYS A C 1
ATOM 1479 O O . LYS A 1 192 ? -0.896 -8.653 0.397 1.00 95.94 192 LYS A O 1
ATOM 1484 N N . LEU A 1 193 ? -1.525 -8.145 -1.699 1.00 97.38 193 LEU A N 1
ATOM 1485 C CA . LEU A 1 193 ? -2.318 -6.956 -1.372 1.00 97.38 193 LEU A CA 1
ATOM 1486 C C . LEU A 1 193 ? -3.814 -7.297 -1.304 1.00 97.38 193 LEU A C 1
ATOM 1488 O O . LEU A 1 193 ? -4.589 -6.907 -2.172 1.00 97.38 193 LEU A O 1
ATOM 1492 N N . SER A 1 194 ? -4.229 -8.022 -0.260 1.00 95.25 194 SER A N 1
ATOM 1493 C CA . SER A 1 194 ? -5.602 -8.562 -0.148 1.00 95.25 194 SER A CA 1
ATOM 1494 C C . SER A 1 194 ? -6.720 -7.517 -0.169 1.00 95.25 194 SER A C 1
ATOM 1496 O O . SER A 1 194 ? -7.823 -7.823 -0.607 1.00 95.25 194 SER A O 1
ATOM 1498 N N . GLU A 1 195 ? -6.444 -6.299 0.304 1.00 96.62 195 GLU A N 1
ATOM 1499 C CA . GLU A 1 195 ? -7.447 -5.229 0.424 1.00 96.62 195 GLU A CA 1
ATOM 1500 C C . GLU A 1 195 ? -7.522 -4.344 -0.829 1.00 96.62 195 GLU A C 1
ATOM 1502 O O . GLU A 1 195 ? -8.335 -3.422 -0.902 1.00 96.62 195 GLU A O 1
ATOM 1507 N N . LEU A 1 196 ? -6.673 -4.615 -1.827 1.00 97.62 196 LEU A N 1
ATOM 1508 C CA . LEU A 1 196 ? -6.617 -3.841 -3.055 1.00 97.62 196 LEU A CA 1
ATOM 1509 C C . LEU A 1 196 ? -7.861 -4.114 -3.907 1.00 97.62 196 LEU A C 1
ATOM 1511 O O . LEU A 1 196 ? -8.063 -5.216 -4.415 1.00 97.62 196 LEU A O 1
ATOM 1515 N N . ALA A 1 197 ? -8.668 -3.080 -4.119 1.00 96.94 197 ALA A N 1
ATOM 1516 C CA . ALA A 1 197 ? -9.864 -3.145 -4.951 1.00 96.94 197 ALA A CA 1
ATOM 1517 C C . ALA A 1 197 ? -9.620 -2.642 -6.382 1.00 96.94 197 ALA A C 1
ATOM 1519 O O . ALA A 1 197 ? -10.277 -3.099 -7.316 1.00 96.94 197 ALA A O 1
ATOM 1520 N N . ILE A 1 198 ? -8.694 -1.691 -6.566 1.00 97.56 198 ILE A N 1
ATOM 1521 C CA . ILE A 1 198 ? -8.454 -1.022 -7.853 1.00 97.56 198 ILE A CA 1
ATOM 1522 C C . ILE A 1 198 ? -6.960 -1.019 -8.178 1.00 97.56 198 ILE A C 1
ATOM 1524 O O . ILE A 1 198 ? -6.144 -0.564 -7.379 1.00 97.56 198 ILE A O 1
ATOM 1528 N N . PHE A 1 199 ? -6.606 -1.463 -9.385 1.00 98.25 199 PHE A N 1
ATOM 1529 C CA . PHE A 1 199 ? -5.240 -1.403 -9.903 1.00 98.25 199 PHE A CA 1
ATOM 1530 C C . PHE A 1 199 ? -5.232 -0.837 -11.325 1.00 98.25 199 PHE A C 1
ATOM 1532 O O . PHE A 1 199 ? -5.716 -1.468 -12.265 1.00 98.25 199 PHE A O 1
ATOM 1539 N N . HIS A 1 200 ? -4.672 0.359 -11.487 1.00 98.19 200 HIS A N 1
ATOM 1540 C CA . HIS A 1 200 ? -4.459 1.000 -12.779 1.00 98.19 200 HIS A CA 1
ATOM 1541 C C . HIS A 1 200 ? -2.973 0.995 -13.132 1.00 98.19 200 HIS A C 1
ATOM 1543 O O . HIS A 1 200 ? -2.136 1.418 -12.339 1.00 98.19 200 HIS A O 1
ATOM 1549 N N . ALA A 1 201 ? -2.635 0.513 -14.327 1.00 97.38 201 ALA A N 1
ATOM 1550 C CA . ALA A 1 201 ? -1.250 0.186 -14.667 1.00 97.38 201 ALA A CA 1
ATOM 1551 C C . ALA A 1 201 ? -0.889 0.425 -16.142 1.00 97.38 201 ALA A C 1
ATOM 1553 O O . ALA A 1 201 ? 0.137 -0.062 -16.622 1.00 97.38 201 ALA A O 1
ATOM 1554 N N . ASN A 1 202 ? -1.700 1.187 -16.873 1.00 97.50 202 ASN A N 1
ATOM 1555 C CA . ASN A 1 202 ? -1.474 1.458 -18.289 1.00 97.50 202 ASN A CA 1
ATOM 1556 C C . ASN A 1 202 ? -0.145 2.190 -18.517 1.00 97.50 202 ASN A C 1
ATOM 1558 O O . ASN A 1 202 ? 0.291 3.003 -17.698 1.00 97.50 202 ASN A O 1
ATOM 1562 N N . SER A 1 203 ? 0.473 1.940 -19.673 1.00 97.56 203 SER A N 1
ATOM 1563 C CA . SER A 1 203 ? 1.725 2.591 -20.088 1.00 97.56 203 SER A CA 1
ATOM 1564 C C . SER A 1 203 ? 2.908 2.322 -19.144 1.00 97.56 203 SER A C 1
ATOM 1566 O O . SER A 1 203 ? 3.680 3.224 -18.820 1.00 97.56 203 SER A O 1
ATOM 1568 N N . ASN A 1 204 ? 3.056 1.066 -18.721 1.00 97.94 204 ASN A N 1
ATOM 1569 C CA . ASN A 1 204 ? 4.221 0.539 -18.006 1.00 97.94 204 ASN A CA 1
ATOM 1570 C C . ASN A 1 204 ? 4.803 -0.665 -18.753 1.00 97.94 204 ASN A C 1
ATOM 1572 O O . ASN A 1 204 ? 4.156 -1.232 -19.632 1.00 97.94 204 ASN A O 1
ATOM 1576 N N . LYS A 1 205 ? 6.018 -1.070 -18.385 1.00 97.25 205 LYS A N 1
ATOM 1577 C CA . LYS A 1 205 ? 6.744 -2.194 -18.987 1.00 97.25 205 LYS A CA 1
ATOM 1578 C C . LYS A 1 205 ? 6.890 -3.333 -17.980 1.00 97.25 205 LYS A C 1
ATOM 1580 O O . LYS A 1 205 ? 8.001 -3.754 -17.662 1.00 97.25 205 LYS A O 1
ATOM 1585 N N . PHE A 1 206 ? 5.759 -3.769 -17.431 1.00 95.69 206 PHE A N 1
ATOM 1586 C CA . PHE A 1 206 ? 5.708 -4.954 -16.578 1.00 95.69 206 PHE A CA 1
ATOM 1587 C C . PHE A 1 206 ? 6.048 -6.200 -17.395 1.00 95.69 206 PHE A C 1
ATOM 1589 O O . PHE A 1 206 ? 5.687 -6.290 -18.570 1.00 95.69 206 PHE A O 1
ATOM 1596 N N . THR A 1 207 ? 6.748 -7.145 -16.776 1.00 92.38 207 THR A N 1
ATOM 1597 C CA . THR A 1 207 ? 7.127 -8.413 -17.402 1.00 92.38 207 THR A CA 1
ATOM 1598 C C . THR A 1 207 ? 6.191 -9.540 -16.968 1.00 92.38 207 THR A C 1
ATOM 1600 O O . THR A 1 207 ? 5.536 -9.466 -15.925 1.00 92.38 207 THR A O 1
ATOM 1603 N N . GLY A 1 208 ? 6.074 -10.559 -17.821 1.00 85.31 208 GLY A N 1
ATOM 1604 C CA . GLY A 1 208 ? 5.276 -11.755 -17.562 1.00 85.31 208 GLY A CA 1
ATOM 1605 C C . GLY A 1 208 ? 6.112 -12.896 -16.988 1.00 85.31 208 GLY A C 1
ATOM 1606 O O . GLY A 1 208 ? 7.292 -12.739 -16.681 1.00 85.31 208 GLY A O 1
ATOM 1607 N N . ILE A 1 209 ? 5.485 -14.062 -16.856 1.00 78.50 209 ILE A N 1
ATOM 1608 C CA . ILE A 1 209 ? 6.200 -15.305 -16.576 1.00 78.50 209 ILE A CA 1
ATOM 1609 C C . ILE A 1 209 ? 6.778 -15.795 -17.901 1.00 78.50 209 ILE A C 1
ATOM 1611 O O . ILE A 1 209 ? 6.024 -16.165 -18.804 1.00 78.50 209 ILE A O 1
ATOM 1615 N N . ASP A 1 210 ? 8.100 -15.785 -18.025 1.00 67.88 210 ASP A N 1
ATOM 1616 C CA . ASP A 1 210 ? 8.780 -16.393 -19.163 1.00 67.88 210 ASP A CA 1
ATOM 1617 C C . ASP A 1 210 ? 8.660 -17.919 -19.018 1.00 67.88 210 ASP A C 1
ATOM 1619 O O . ASP A 1 210 ? 9.468 -18.560 -18.350 1.00 67.88 210 ASP A O 1
ATOM 1623 N N . ASN A 1 211 ? 7.609 -18.513 -19.588 1.00 50.81 211 ASN A N 1
ATOM 1624 C CA . ASN A 1 211 ? 7.532 -19.963 -19.768 1.00 50.81 211 ASN A CA 1
ATOM 1625 C C . ASN A 1 211 ? 8.467 -20.347 -20.927 1.00 50.81 211 ASN A C 1
ATOM 1627 O O . ASN A 1 211 ? 8.022 -20.438 -22.073 1.00 50.81 211 ASN A O 1
ATOM 1631 N N . LEU A 1 212 ? 9.757 -20.507 -20.630 1.00 47.1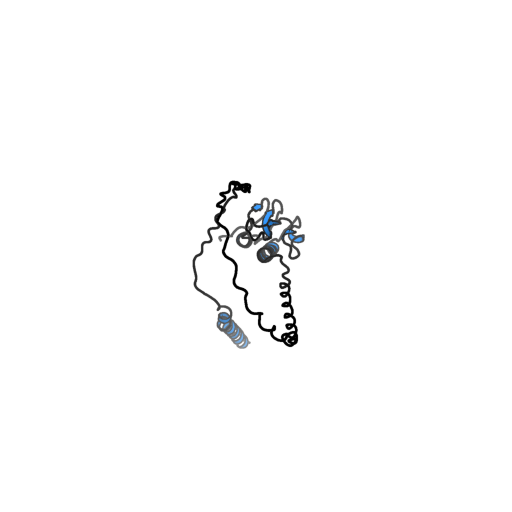6 212 LEU A N 1
ATOM 1632 C CA . LEU A 1 212 ? 10.747 -21.146 -21.503 1.00 47.16 212 LEU A CA 1
ATOM 1633 C C . LEU A 1 212 ? 11.068 -22.549 -20.989 1.00 47.16 212 LEU A C 1
ATOM 1635 O O . LEU A 1 212 ? 11.361 -22.676 -19.779 1.00 47.16 212 LEU A O 1
#

pLDDT: mean 77.59, std 20.56, range [34.91, 98.81]

Radius of gyration: 41.92 Å; chains: 1; bounding box: 126×44×106 Å

Foldseek 3Di:
DPPVVVVVVVVVVVCVVPVVVPVDDDDDDDDDDDPPPVPPDDDDDDDDDDDDDDDDDDDDDDDDDDDDDDDDDDDDDDDDDDDDDDDDDDDDDDDDDDDDDDDDDDDDPPPDQEPDPQLVLLLVLVVVLLVQFPDQPPCQVVQSDGSPNCRGPQWHWFFDPDPVRDIATAEGACAVRQTDGPQNACPSRVVSRVNYPYYHHHNYHHDDPPPD

InterPro domains:
  IPR051582 Leucine-rich repeat extensin-like regulator [PTHR32093] (110-209)